Protein AF-A0AAV4PC40-F1 (afdb_monomer_lite)

pLDDT: mean 76.64, std 23.68, range [25.08, 96.62]

Sequence (210 aa):
MLCVHYENSSRHCVYAMAITIGTGKVLKMASVSARLSIIGETSSGEPDQDANSALTELDKGLRSTKVGEQCEAIVRFPRLFEKYPFPILINSACLKLAELFELEQIFIEFLILKVMQTQKHLDKILNLDEFVHRLYAVIHSNDPVARALTLRTLGNIASVISERKSIHHSIRNSLDSHDAVEMKAAIYATAKFAAQSKSFATNICSKIEK

Structure (mmCIF, N/CA/C/O backbone):
data_AF-A0AAV4PC40-F1
#
_entry.id   AF-A0AAV4PC40-F1
#
loop_
_atom_site.group_PDB
_atom_site.id
_atom_site.type_symbol
_atom_site.label_atom_id
_atom_site.label_alt_id
_atom_site.label_comp_id
_atom_site.label_asym_id
_atom_site.label_entity_id
_atom_site.label_seq_id
_atom_site.pdbx_PDB_ins_code
_atom_site.Cartn_x
_atom_site.Cartn_y
_atom_site.Cartn_z
_atom_site.occupancy
_atom_site.B_iso_or_equiv
_atom_site.auth_seq_id
_atom_site.auth_comp_id
_atom_site.auth_asym_id
_atom_site.auth_atom_id
_atom_site.pdbx_PDB_model_num
ATOM 1 N N . MET A 1 1 ? 14.425 27.217 18.118 1.00 28.77 1 MET A N 1
ATOM 2 C CA . MET A 1 1 ? 15.008 27.673 16.836 1.00 28.77 1 MET A CA 1
ATOM 3 C C . MET A 1 1 ? 15.733 26.500 16.168 1.00 28.77 1 MET A C 1
ATOM 5 O O . MET A 1 1 ? 16.949 26.442 16.201 1.00 28.77 1 MET A O 1
ATOM 9 N N . LEU A 1 2 ? 14.990 25.510 15.650 1.00 25.08 2 LEU A N 1
ATOM 10 C CA . LEU A 1 2 ? 15.555 24.280 15.050 1.00 25.08 2 LEU A CA 1
ATOM 11 C C . LEU A 1 2 ? 14.804 23.828 13.776 1.00 25.08 2 LEU A C 1
ATOM 13 O O . LEU A 1 2 ? 15.008 22.721 13.296 1.00 25.08 2 LEU A O 1
ATOM 17 N N . CYS A 1 3 ? 13.969 24.695 13.189 1.00 27.83 3 CYS A N 1
ATOM 18 C CA . CYS A 1 3 ? 13.176 24.371 11.994 1.00 27.83 3 CYS A CA 1
ATOM 19 C C . CYS A 1 3 ? 13.868 24.652 10.648 1.00 27.83 3 CYS A C 1
ATOM 21 O O . CYS A 1 3 ? 13.237 24.460 9.621 1.00 27.83 3 CYS A O 1
ATOM 23 N N . VAL A 1 4 ? 15.139 25.074 10.610 1.00 26.88 4 VAL A N 1
ATOM 24 C CA . VAL A 1 4 ? 15.767 25.547 9.352 1.00 26.88 4 VAL A CA 1
ATO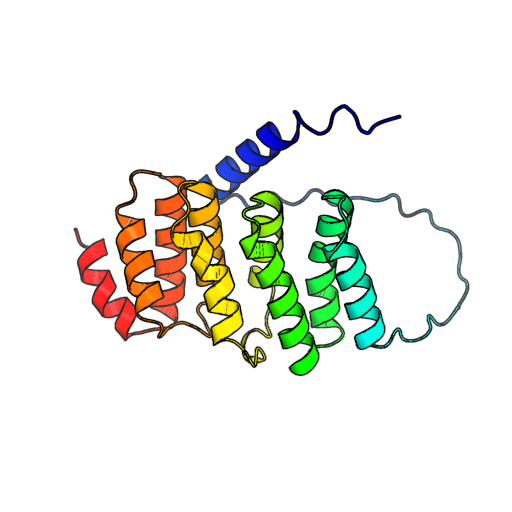M 25 C C . VAL A 1 4 ? 16.725 24.524 8.711 1.00 26.88 4 VAL A C 1
ATOM 27 O O . VAL A 1 4 ? 17.154 24.706 7.582 1.00 26.88 4 VAL A O 1
ATOM 30 N N . HIS A 1 5 ? 17.015 23.386 9.357 1.00 26.25 5 HIS A N 1
ATOM 31 C CA . HIS A 1 5 ? 17.921 22.368 8.786 1.00 26.25 5 HIS A CA 1
ATOM 32 C C . HIS A 1 5 ? 17.234 21.114 8.210 1.00 26.25 5 HIS A C 1
ATOM 34 O O . HIS A 1 5 ? 17.919 20.193 7.764 1.00 26.25 5 HIS A O 1
ATOM 40 N N . TYR A 1 6 ? 15.897 21.059 8.170 1.00 34.16 6 TYR A N 1
ATOM 41 C CA . TYR A 1 6 ? 15.166 19.840 7.782 1.00 34.16 6 TYR A CA 1
ATOM 42 C C . TYR A 1 6 ? 14.979 19.650 6.261 1.00 34.16 6 TYR A C 1
ATOM 44 O O . TYR A 1 6 ? 14.729 18.532 5.806 1.00 34.16 6 TYR A O 1
ATOM 52 N N . GLU A 1 7 ? 15.171 20.695 5.449 1.00 30.66 7 GLU A N 1
ATOM 53 C CA . GLU A 1 7 ? 14.987 20.608 3.989 1.00 30.66 7 GLU A CA 1
ATOM 54 C C . GLU A 1 7 ? 16.116 19.851 3.270 1.00 30.66 7 GLU A C 1
ATOM 56 O O . GLU A 1 7 ? 15.851 19.121 2.317 1.00 30.66 7 GLU A O 1
ATOM 61 N N . ASN A 1 8 ? 17.360 19.906 3.763 1.00 28.69 8 ASN A N 1
ATOM 62 C CA . ASN A 1 8 ? 18.479 19.171 3.147 1.00 28.69 8 ASN A CA 1
ATOM 63 C C . ASN A 1 8 ? 18.627 17.722 3.648 1.00 28.69 8 ASN A C 1
ATOM 65 O O . ASN A 1 8 ? 19.215 16.886 2.963 1.00 28.69 8 ASN A O 1
ATOM 69 N N . SER A 1 9 ? 18.052 17.389 4.808 1.00 36.91 9 SER A N 1
ATOM 70 C CA . SER A 1 9 ? 18.097 16.029 5.371 1.00 36.91 9 SER A CA 1
ATOM 71 C C . SER A 1 9 ? 17.115 15.072 4.678 1.00 36.91 9 SER A C 1
ATOM 73 O O . SER A 1 9 ? 17.364 13.869 4.579 1.00 36.91 9 SER A O 1
ATOM 75 N N . SER A 1 10 ? 16.029 15.612 4.114 1.00 38.53 10 SER A N 1
ATOM 76 C CA . SER A 1 10 ? 14.998 14.824 3.430 1.00 38.53 10 SER A CA 1
ATOM 77 C C . SER A 1 10 ? 15.550 14.097 2.200 1.00 38.53 10 SER A C 1
ATOM 79 O O . SER A 1 10 ? 15.269 12.918 2.023 1.00 38.53 10 SER A O 1
ATOM 81 N N . ARG A 1 11 ? 16.439 14.716 1.409 1.00 34.91 11 ARG A N 1
ATOM 82 C CA . ARG A 1 11 ? 17.058 14.050 0.243 1.00 34.91 11 ARG A CA 1
ATOM 83 C C . ARG A 1 11 ? 18.013 12.918 0.636 1.00 34.91 11 ARG A C 1
ATOM 85 O O . ARG A 1 11 ? 17.999 11.868 0.001 1.00 34.91 11 ARG A O 1
ATOM 92 N N . HIS A 1 12 ? 18.795 13.089 1.702 1.00 33.03 12 HIS A N 1
ATOM 93 C CA . HIS A 1 12 ? 19.687 12.039 2.212 1.00 33.03 12 HIS A CA 1
ATOM 94 C C . HIS A 1 12 ? 18.916 10.875 2.854 1.00 33.03 12 HIS A C 1
ATOM 96 O O . HIS A 1 12 ? 19.290 9.717 2.667 1.00 33.03 12 HIS A O 1
ATOM 102 N N . CYS A 1 13 ? 17.811 11.157 3.552 1.00 40.19 13 CYS A N 1
ATOM 103 C CA . CYS A 1 13 ? 16.937 10.125 4.111 1.00 40.19 13 CYS A CA 1
ATOM 104 C C . CYS A 1 13 ? 16.200 9.349 3.003 1.00 40.19 13 CYS A C 1
ATOM 106 O O . CYS A 1 13 ? 16.140 8.122 3.045 1.00 40.19 13 CYS A O 1
ATOM 108 N N . VAL A 1 14 ? 15.739 10.047 1.958 1.00 40.84 14 VAL A N 1
ATOM 109 C CA . VAL A 1 14 ? 15.114 9.462 0.757 1.00 40.84 14 VAL A CA 1
ATOM 110 C C . VAL A 1 14 ? 16.094 8.563 -0.008 1.00 40.84 14 VAL A C 1
ATOM 112 O O . VAL A 1 14 ? 15.734 7.438 -0.355 1.00 40.84 14 VAL A O 1
ATOM 115 N N . TYR A 1 15 ? 17.355 8.980 -0.188 1.00 36.38 15 TYR A N 1
ATOM 116 C CA . TYR A 1 15 ? 18.396 8.133 -0.793 1.00 36.38 15 TYR A CA 1
ATOM 117 C C . TYR A 1 15 ? 18.722 6.904 0.066 1.00 36.38 15 TYR A C 1
ATOM 119 O O . TYR A 1 15 ? 18.833 5.794 -0.457 1.00 36.38 15 TYR A O 1
ATOM 127 N N . ALA A 1 16 ? 18.810 7.059 1.390 1.00 39.06 16 ALA A N 1
ATOM 128 C CA . ALA A 1 16 ? 18.999 5.930 2.300 1.00 39.06 16 ALA A CA 1
ATOM 129 C C . ALA A 1 16 ? 17.805 4.952 2.267 1.00 39.06 16 ALA A C 1
ATOM 131 O O . ALA A 1 16 ? 18.004 3.733 2.294 1.00 39.06 16 ALA A O 1
ATOM 132 N N . MET A 1 17 ? 16.569 5.449 2.136 1.00 42.56 17 MET A N 1
ATOM 133 C CA . MET A 1 17 ? 15.364 4.625 1.977 1.00 42.56 17 MET A CA 1
ATOM 134 C C . MET A 1 17 ? 15.331 3.889 0.632 1.00 42.56 17 MET A C 1
ATOM 136 O O . MET A 1 17 ? 15.053 2.689 0.621 1.00 42.56 17 MET A O 1
ATOM 140 N N . ALA A 1 18 ? 15.703 4.539 -0.476 1.00 37.38 18 ALA A N 1
ATOM 141 C CA . ALA A 1 18 ? 15.834 3.896 -1.788 1.00 37.38 18 ALA A CA 1
ATOM 142 C C . ALA A 1 18 ? 16.903 2.780 -1.785 1.00 37.38 18 ALA A C 1
ATOM 144 O O . ALA A 1 18 ? 16.666 1.679 -2.293 1.00 37.38 18 ALA A O 1
ATOM 145 N N . ILE A 1 19 ? 18.042 3.004 -1.115 1.00 39.00 19 ILE A N 1
ATOM 146 C CA . ILE A 1 19 ? 19.095 1.989 -0.914 1.00 39.00 19 ILE A CA 1
ATOM 147 C C . ILE A 1 19 ? 18.589 0.820 -0.045 1.00 39.00 19 ILE A C 1
ATOM 149 O O . ILE A 1 19 ? 18.895 -0.346 -0.315 1.00 39.00 19 ILE A O 1
ATOM 153 N N . THR A 1 20 ? 17.759 1.099 0.964 1.00 44.50 20 THR A N 1
ATOM 154 C CA . THR A 1 20 ? 17.156 0.077 1.842 1.00 44.50 20 THR A CA 1
ATOM 155 C C . THR A 1 20 ? 16.130 -0.782 1.085 1.00 44.50 20 THR A C 1
ATOM 157 O O . THR A 1 20 ? 16.107 -2.006 1.228 1.00 44.50 20 THR A O 1
ATOM 160 N N . ILE A 1 21 ? 15.329 -0.172 0.204 1.00 45.41 21 ILE A N 1
ATOM 161 C CA . ILE A 1 21 ? 14.391 -0.868 -0.693 1.00 45.41 21 ILE A CA 1
ATOM 162 C C . ILE A 1 21 ? 15.145 -1.788 -1.675 1.00 45.41 21 ILE A C 1
ATOM 164 O O . ILE A 1 21 ? 14.677 -2.894 -1.960 1.00 45.41 21 ILE A O 1
ATOM 168 N N . GLY A 1 22 ? 16.329 -1.378 -2.146 1.00 37.53 22 GLY A N 1
ATOM 169 C CA . GLY A 1 22 ? 17.139 -2.118 -3.117 1.00 37.53 22 GLY A CA 1
ATOM 170 C C . GLY A 1 22 ? 17.984 -3.278 -2.567 1.00 37.53 22 GLY A C 1
ATOM 171 O O . GLY A 1 22 ? 18.407 -4.119 -3.363 1.00 37.53 22 GLY A O 1
ATOM 172 N N . THR A 1 23 ? 18.235 -3.350 -1.254 1.00 36.53 23 THR A N 1
ATOM 173 C CA . THR A 1 23 ? 19.211 -4.291 -0.655 1.00 36.53 23 THR A CA 1
ATOM 174 C C . THR A 1 23 ? 18.604 -5.384 0.226 1.00 36.53 23 THR A C 1
ATOM 176 O O . THR A 1 23 ? 19.343 -6.208 0.760 1.00 36.53 23 THR A O 1
ATOM 179 N N . GLY A 1 24 ? 17.279 -5.425 0.410 1.00 37.72 24 GLY A N 1
ATOM 180 C CA . GLY A 1 24 ? 16.620 -6.456 1.229 1.00 37.72 24 GLY A CA 1
ATOM 181 C C . GLY A 1 24 ? 16.989 -6.420 2.721 1.00 37.72 24 GLY A C 1
ATOM 182 O O . GLY A 1 24 ? 16.456 -7.201 3.508 1.00 37.72 24 GLY A O 1
ATOM 183 N N . LYS A 1 25 ? 17.854 -5.492 3.145 1.00 32.81 25 LYS A N 1
ATOM 184 C CA . LYS A 1 25 ? 18.139 -5.232 4.550 1.00 32.81 25 LYS A CA 1
ATOM 185 C C . LYS A 1 25 ? 17.012 -4.376 5.098 1.00 32.81 25 LYS A C 1
ATOM 187 O O . LYS A 1 25 ? 16.909 -3.195 4.799 1.00 32.81 25 LYS A O 1
ATOM 192 N N . VAL A 1 26 ? 16.157 -4.985 5.912 1.00 37.59 26 VAL A N 1
ATOM 193 C CA . VAL A 1 26 ? 15.272 -4.245 6.810 1.00 37.59 26 VAL A CA 1
ATOM 194 C C . VAL A 1 26 ? 16.186 -3.409 7.696 1.00 37.59 26 VAL A C 1
ATOM 196 O O . VAL A 1 26 ? 16.930 -3.964 8.507 1.00 37.59 26 VAL A O 1
ATOM 199 N N . LEU A 1 27 ? 16.175 -2.085 7.526 1.00 31.94 27 LEU A N 1
ATOM 200 C CA . LEU A 1 27 ? 16.741 -1.213 8.539 1.00 31.94 27 LEU A CA 1
ATOM 201 C C . LEU A 1 27 ? 15.989 -1.561 9.825 1.00 31.94 27 LEU A C 1
ATOM 203 O O . LEU A 1 27 ? 14.779 -1.343 9.919 1.00 31.94 27 LEU A O 1
ATOM 207 N N . LYS A 1 28 ? 16.694 -2.171 10.785 1.00 27.92 28 LYS A N 1
ATOM 208 C CA . LYS A 1 28 ? 16.301 -2.144 12.190 1.00 27.92 28 LYS A CA 1
ATOM 209 C C . LYS A 1 28 ? 16.065 -0.663 12.450 1.00 27.92 28 LYS A C 1
ATOM 211 O O . LYS A 1 28 ? 17.032 0.096 12.485 1.00 27.92 28 LYS A O 1
ATOM 216 N N . MET A 1 29 ? 14.801 -0.237 12.505 1.00 30.84 29 MET A N 1
ATOM 217 C CA . MET A 1 29 ? 14.492 1.085 13.022 1.00 30.84 29 MET A CA 1
ATOM 218 C C . MET A 1 29 ? 15.192 1.118 14.369 1.00 30.84 29 MET A C 1
ATOM 220 O O . MET A 1 29 ? 14.912 0.283 15.234 1.00 30.84 29 MET A O 1
ATOM 224 N N . ALA A 1 30 ? 16.193 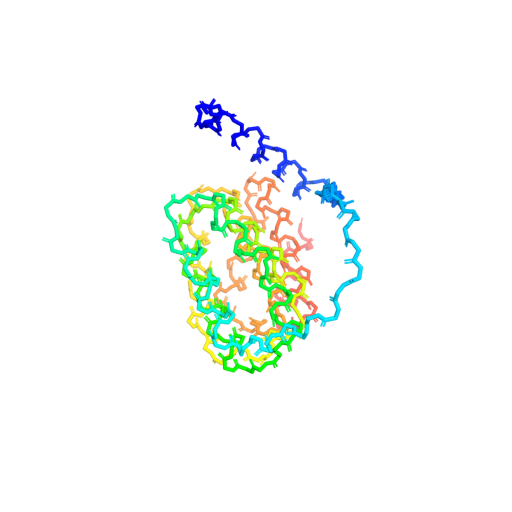1.991 14.490 1.00 25.41 30 ALA A N 1
ATOM 225 C CA . ALA A 1 30 ? 16.738 2.313 15.784 1.00 25.41 30 ALA A CA 1
ATOM 226 C C . ALA A 1 30 ? 15.519 2.639 16.640 1.00 25.41 30 ALA A C 1
ATOM 228 O O . ALA A 1 30 ? 14.704 3.485 16.263 1.00 25.41 30 ALA A O 1
ATOM 229 N N . SER A 1 31 ? 15.349 1.874 17.717 1.00 27.14 31 SER A N 1
ATOM 230 C CA . SER A 1 31 ? 14.447 2.241 18.792 1.00 27.14 31 SER A CA 1
ATOM 231 C C . SER A 1 31 ? 14.667 3.730 19.022 1.00 27.14 31 SER A C 1
ATOM 233 O O . SER A 1 31 ? 15.774 4.153 19.364 1.00 27.14 31 SER A O 1
ATOM 235 N N . VAL A 1 32 ? 13.632 4.532 18.775 1.00 31.66 32 VAL A N 1
ATOM 236 C CA . VAL A 1 32 ? 13.544 5.836 19.411 1.00 31.66 32 VAL A CA 1
ATOM 237 C C . VAL A 1 32 ? 13.398 5.489 20.883 1.00 31.66 32 VAL A C 1
ATOM 239 O O . VAL A 1 32 ? 12.300 5.276 21.390 1.00 31.66 32 VAL A O 1
ATOM 242 N N . SER A 1 33 ? 14.539 5.320 21.545 1.00 30.70 33 SER A N 1
ATOM 243 C CA . SER A 1 33 ? 14.638 5.322 22.990 1.00 30.70 33 SER A CA 1
ATOM 244 C C . SER A 1 33 ? 14.397 6.771 23.393 1.00 30.70 33 SER A C 1
ATOM 246 O O . SER A 1 33 ? 15.318 7.549 23.644 1.00 30.70 33 SER A O 1
ATOM 248 N N . ALA A 1 34 ? 13.127 7.176 23.324 1.00 33.28 34 ALA A N 1
ATOM 249 C CA . ALA A 1 34 ? 12.650 8.313 24.073 1.00 33.28 34 ALA A CA 1
ATOM 250 C C . ALA A 1 34 ? 12.873 7.929 25.532 1.00 33.28 34 ALA A C 1
ATOM 252 O O . ALA A 1 34 ? 12.398 6.888 25.986 1.00 33.28 34 ALA A O 1
ATOM 253 N N . ARG A 1 35 ? 13.708 8.713 26.212 1.00 28.75 35 ARG A N 1
ATOM 254 C CA . ARG A 1 35 ? 14.110 8.491 27.597 1.00 28.75 35 ARG A CA 1
ATOM 255 C C . ARG A 1 35 ? 12.872 8.178 28.437 1.00 28.75 35 ARG A C 1
ATOM 257 O O . ARG A 1 35 ? 12.044 9.054 28.658 1.00 28.75 35 ARG A O 1
ATOM 264 N N . LEU A 1 36 ? 12.775 6.936 28.901 1.00 31.20 36 LEU A N 1
ATOM 265 C CA . LEU A 1 36 ? 11.857 6.555 29.959 1.00 31.20 36 LEU A CA 1
ATOM 266 C C . LEU A 1 36 ? 12.393 7.184 31.246 1.00 31.20 36 LEU A C 1
ATOM 268 O O . LEU A 1 36 ? 13.263 6.628 31.914 1.00 31.20 36 LEU A O 1
ATOM 272 N N . SER A 1 37 ? 11.933 8.389 31.563 1.00 29.66 37 SER A N 1
ATOM 273 C CA . SER A 1 37 ? 12.019 8.894 32.925 1.00 29.66 37 SER A CA 1
ATOM 274 C C . SER A 1 37 ? 11.020 8.107 33.763 1.00 29.66 37 SER A C 1
ATOM 276 O O . SER A 1 37 ? 9.811 8.282 33.627 1.00 29.66 37 SER A O 1
ATOM 278 N N . ILE A 1 38 ? 11.554 7.220 34.599 1.00 40.81 38 ILE A N 1
ATOM 279 C CA . ILE A 1 38 ? 10.858 6.625 35.736 1.00 40.81 38 ILE A CA 1
ATOM 280 C C . ILE A 1 38 ? 10.351 7.781 36.605 1.00 40.81 38 ILE A C 1
ATOM 282 O O . ILE A 1 38 ? 11.149 8.492 37.214 1.00 40.81 38 ILE A O 1
ATOM 286 N N . ILE A 1 39 ? 9.037 7.977 36.640 1.00 37.81 39 ILE A N 1
ATOM 287 C CA . ILE A 1 39 ? 8.343 8.712 37.699 1.00 37.81 39 ILE A CA 1
ATOM 288 C C . ILE A 1 39 ? 7.227 7.788 38.181 1.00 37.81 39 ILE A C 1
ATOM 290 O O . ILE A 1 39 ? 6.573 7.125 37.380 1.00 37.81 39 ILE A O 1
ATOM 294 N N . GLY A 1 40 ? 7.151 7.667 39.504 1.00 29.56 40 GLY A N 1
ATOM 295 C CA . GLY A 1 40 ? 6.550 6.563 40.231 1.00 29.56 40 GLY A CA 1
ATOM 296 C C . GLY A 1 40 ? 5.058 6.330 40.028 1.00 29.56 40 GLY A C 1
ATOM 297 O O . GLY A 1 40 ? 4.309 7.145 39.494 1.00 29.56 40 GLY A O 1
ATOM 298 N N . GLU A 1 41 ? 4.677 5.160 40.523 1.00 36.81 41 GLU A N 1
ATOM 299 C CA . GLU A 1 41 ? 3.331 4.629 40.660 1.00 36.81 41 GLU A CA 1
ATOM 300 C C . GLU A 1 41 ? 2.315 5.700 41.072 1.00 36.81 41 GLU A C 1
ATOM 302 O O . GLU A 1 41 ? 2.339 6.231 42.179 1.00 36.81 41 GLU A O 1
ATOM 307 N N . THR A 1 42 ? 1.364 5.964 40.183 1.00 28.12 42 THR A N 1
ATOM 308 C CA . THR A 1 42 ? 0.016 6.384 40.559 1.00 28.12 42 THR A CA 1
ATOM 309 C C . THR A 1 42 ? -0.950 5.640 39.653 1.00 28.12 42 THR A C 1
ATOM 311 O O . THR A 1 42 ? -0.913 5.759 38.431 1.00 28.12 42 THR A O 1
ATOM 314 N N . SER A 1 43 ? -1.793 4.810 40.262 1.00 38.25 43 SER A N 1
ATOM 315 C CA . SER A 1 43 ? -2.936 4.186 39.614 1.00 38.25 43 SER A CA 1
ATOM 316 C C . SER A 1 43 ? -3.940 5.272 39.217 1.00 38.25 43 SER A C 1
ATOM 318 O O . SER A 1 43 ? -4.859 5.590 39.971 1.00 38.25 43 SER A O 1
ATOM 320 N N . SER A 1 44 ? -3.770 5.872 38.048 1.00 31.77 44 SER A N 1
ATOM 321 C CA . SER A 1 44 ? -4.822 6.643 37.400 1.00 31.77 44 SER A CA 1
ATOM 322 C C . SER A 1 44 ? -5.309 5.818 36.224 1.00 31.77 44 SER A C 1
ATOM 324 O O . SER A 1 44 ? -4.599 5.688 35.229 1.00 31.77 44 SER A O 1
ATOM 326 N N . GLY A 1 45 ? -6.490 5.213 36.369 1.00 36.50 45 GLY A N 1
ATOM 327 C CA . GLY A 1 45 ? -7.191 4.601 35.249 1.00 36.50 45 GLY A CA 1
ATOM 328 C C . GLY A 1 45 ? -7.282 5.625 34.129 1.00 36.50 45 GLY A C 1
ATOM 329 O O . GLY A 1 45 ? -7.931 6.658 34.296 1.00 36.50 45 GLY A O 1
ATOM 330 N N . GLU A 1 46 ? -6.579 5.376 33.023 1.00 39.66 46 GLU A N 1
ATOM 331 C CA . GLU A 1 46 ? -6.834 6.140 31.814 1.00 39.66 46 GLU A CA 1
ATOM 332 C C . GLU A 1 46 ? -8.315 5.933 31.481 1.00 39.66 46 GLU A C 1
ATOM 334 O O . GLU A 1 46 ? -8.777 4.787 31.503 1.00 39.66 46 GLU A O 1
ATOM 339 N N . PRO A 1 47 ? -9.093 7.000 31.236 1.00 45.25 47 PRO A N 1
ATOM 340 C CA . PRO A 1 47 ? -10.421 6.810 30.685 1.00 45.25 47 PRO A CA 1
ATOM 341 C C . PRO A 1 47 ? -10.225 6.012 29.399 1.00 45.25 47 PRO A C 1
ATOM 343 O O . PRO A 1 47 ? -9.412 6.412 28.565 1.00 45.25 47 PRO A O 1
ATOM 346 N N . ASP A 1 48 ? -10.898 4.867 29.271 1.00 58.50 48 ASP A N 1
ATOM 347 C CA . ASP A 1 48 ? -10.864 4.060 28.054 1.00 58.50 48 ASP A CA 1
ATOM 348 C C . ASP A 1 48 ? -11.227 4.970 26.876 1.00 58.50 48 ASP A C 1
ATOM 350 O O . ASP A 1 48 ? -12.398 5.267 26.641 1.00 58.50 48 ASP A O 1
ATOM 354 N N . GLN A 1 49 ? -10.209 5.490 26.181 1.00 76.50 49 GLN A N 1
ATOM 355 C CA . GLN A 1 49 ? -10.405 6.399 25.064 1.00 76.50 49 GLN A CA 1
ATOM 356 C C . GLN A 1 49 ? -11.186 5.622 24.015 1.00 76.50 49 GLN A C 1
ATOM 358 O O . GLN A 1 49 ? -10.669 4.649 23.453 1.00 76.50 49 GLN A O 1
ATOM 363 N N . ASP A 1 50 ? -12.433 6.016 23.778 1.00 88.25 50 ASP A N 1
ATOM 364 C CA . ASP A 1 50 ? -13.288 5.318 22.836 1.00 88.25 50 ASP A CA 1
ATOM 365 C C . ASP A 1 50 ? -12.658 5.345 21.432 1.00 88.25 50 ASP A C 1
ATOM 367 O O . ASP A 1 50 ? -11.890 6.244 21.067 1.00 88.25 50 ASP A O 1
ATOM 371 N N . ALA A 1 51 ? -12.941 4.313 20.639 1.00 88.88 51 ALA A N 1
ATOM 372 C CA . ALA A 1 51 ? -12.260 4.099 19.367 1.00 88.88 51 ALA A CA 1
ATOM 373 C C . ALA A 1 51 ? -12.446 5.272 18.381 1.00 88.88 51 ALA A C 1
ATOM 375 O O . ALA A 1 51 ? -11.540 5.574 17.600 1.00 88.88 51 ALA A O 1
ATOM 376 N N . ASN A 1 52 ? -13.590 5.965 18.444 1.00 89.62 52 ASN A N 1
ATOM 377 C CA . ASN A 1 52 ? -13.879 7.114 17.587 1.00 89.62 52 ASN A CA 1
ATOM 378 C C . ASN A 1 52 ? -13.061 8.339 18.006 1.00 89.62 52 ASN A C 1
ATOM 380 O O . ASN A 1 52 ? -12.517 9.032 17.143 1.00 89.62 52 ASN A O 1
ATOM 384 N N . SER A 1 53 ? -12.919 8.579 19.310 1.00 92.25 53 SER A N 1
ATOM 385 C CA . SER A 1 53 ? -12.051 9.625 19.855 1.00 92.25 53 SER A CA 1
ATOM 386 C C . SER A 1 53 ? -10.590 9.400 19.464 1.00 92.25 53 SER A C 1
ATOM 388 O O . SER A 1 53 ? -9.934 10.334 18.998 1.00 92.25 53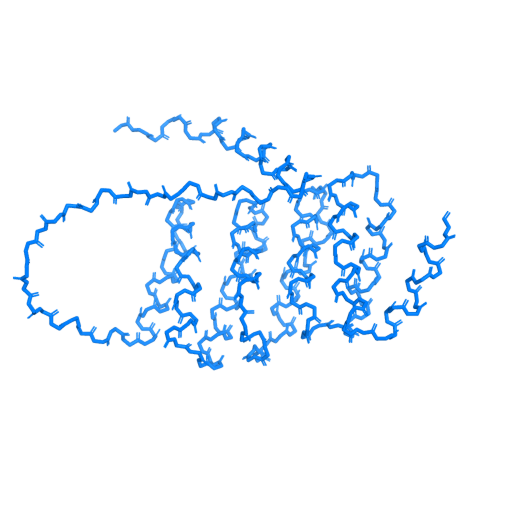 SER A O 1
ATOM 390 N N . ALA A 1 54 ? -10.099 8.160 19.558 1.00 92.50 54 ALA A N 1
ATOM 391 C CA . ALA A 1 54 ? -8.739 7.805 19.145 1.00 92.50 54 ALA A CA 1
ATOM 392 C C . ALA A 1 54 ? -8.508 8.020 17.638 1.00 92.50 54 ALA A C 1
ATOM 394 O O . ALA A 1 54 ? -7.509 8.618 17.236 1.00 92.50 54 ALA A O 1
ATOM 395 N N . LEU A 1 55 ? -9.447 7.596 16.785 1.00 93.50 55 LEU A N 1
ATOM 396 C CA . LEU A 1 55 ? -9.351 7.832 15.340 1.00 93.50 55 LEU A CA 1
ATOM 397 C C . LEU A 1 55 ? -9.419 9.328 14.991 1.00 93.50 55 LEU A C 1
ATOM 399 O O . LEU A 1 55 ? -8.701 9.783 14.104 1.00 93.50 55 LEU A O 1
ATOM 403 N N . THR A 1 56 ? -10.255 10.097 15.692 1.00 93.31 56 THR A N 1
ATOM 404 C CA . THR A 1 56 ? -10.399 11.547 15.480 1.00 93.31 56 THR A CA 1
ATOM 405 C C . THR A 1 56 ? -9.121 12.303 15.835 1.00 93.31 56 THR A C 1
ATOM 407 O O . THR A 1 56 ? -8.747 13.246 15.138 1.00 93.31 56 THR A O 1
ATOM 410 N N . GLU A 1 57 ? -8.425 11.900 16.898 1.00 93.56 57 GLU A N 1
ATOM 411 C CA . GLU A 1 57 ? -7.123 12.468 17.260 1.00 93.56 57 GLU A CA 1
ATOM 412 C C . GLU A 1 57 ? -6.079 12.218 16.166 1.00 93.56 57 GLU A C 1
ATOM 414 O O . GLU A 1 57 ? -5.395 13.150 15.740 1.00 93.56 57 GLU A O 1
ATOM 419 N N . LEU A 1 58 ? -6.002 10.986 15.655 1.00 93.25 58 LEU A N 1
ATOM 420 C CA . LEU A 1 58 ? -5.089 10.669 14.560 1.00 93.25 58 LEU A CA 1
ATOM 421 C C . LEU A 1 58 ? -5.441 11.444 13.288 1.00 93.25 58 LEU A C 1
ATOM 423 O O . LEU A 1 58 ? -4.537 11.977 12.652 1.00 93.25 58 LEU A O 1
ATOM 427 N N . ASP A 1 59 ? -6.727 11.580 12.949 1.00 93.69 59 ASP A N 1
ATOM 428 C CA . ASP A 1 59 ? -7.175 12.361 11.786 1.00 93.69 59 ASP A CA 1
ATOM 429 C C . ASP A 1 59 ? -6.732 13.829 11.862 1.00 93.69 59 ASP A C 1
ATOM 431 O O . ASP A 1 59 ? -6.321 14.405 10.855 1.00 93.69 59 ASP A O 1
ATOM 435 N N . LYS A 1 60 ? -6.743 14.433 13.057 1.00 93.75 60 LYS A N 1
ATOM 436 C CA . LYS A 1 60 ? -6.198 15.787 13.254 1.00 93.75 60 LYS A CA 1
ATOM 437 C C . LYS A 1 60 ? -4.707 15.841 12.927 1.00 93.75 60 LYS A C 1
ATOM 439 O O . LYS A 1 60 ? -4.275 16.772 12.255 1.00 93.75 60 LYS A O 1
ATOM 444 N N . GLY A 1 61 ? -3.943 14.838 13.361 1.00 91.50 61 GLY A N 1
ATOM 445 C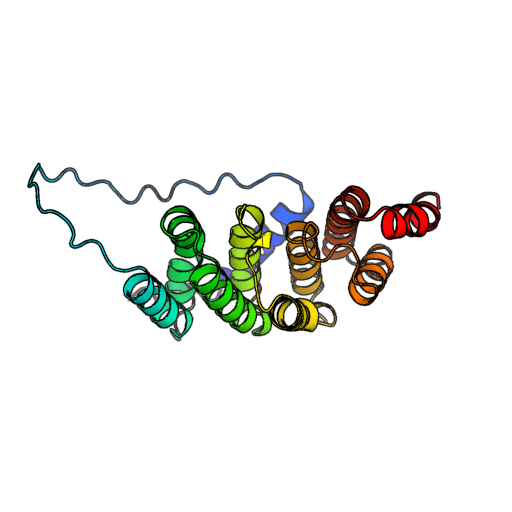 CA . GLY A 1 61 ? -2.522 14.721 13.031 1.00 91.50 61 GLY A CA 1
ATOM 446 C C . GLY A 1 61 ? -2.277 14.536 11.530 1.00 91.50 61 GLY A C 1
ATOM 447 O O . GLY A 1 61 ? -1.414 15.205 10.968 1.00 91.50 61 GLY A O 1
ATOM 448 N N . LEU A 1 62 ? -3.090 13.713 10.855 1.00 91.31 62 LEU A N 1
ATOM 449 C CA . LEU A 1 62 ? -3.032 13.515 9.399 1.00 91.31 62 LEU A CA 1
ATOM 450 C C . LEU A 1 62 ? -3.281 14.816 8.616 1.00 91.31 62 LEU A C 1
ATOM 452 O O . LEU A 1 62 ? -2.642 15.062 7.594 1.00 91.31 62 LEU A O 1
ATOM 456 N N . ARG A 1 63 ? -4.183 15.671 9.111 1.00 91.19 63 ARG A N 1
ATOM 457 C CA . ARG A 1 63 ? -4.527 16.971 8.508 1.00 91.19 63 ARG A CA 1
ATOM 458 C C . ARG A 1 63 ? -3.555 18.100 8.861 1.00 91.19 63 ARG A C 1
ATOM 460 O O . ARG A 1 63 ? -3.760 19.228 8.414 1.00 91.19 63 ARG A O 1
ATOM 467 N N . SER A 1 64 ? -2.526 17.837 9.667 1.00 90.12 64 SER A N 1
ATOM 468 C CA . SER A 1 64 ? -1.529 18.850 10.014 1.00 90.12 64 SER A CA 1
ATOM 469 C C . SER A 1 64 ? -0.739 19.301 8.786 1.00 90.12 64 SER A C 1
ATOM 471 O O . SER A 1 64 ? -0.416 18.506 7.909 1.00 90.12 64 SER A O 1
ATOM 473 N N . THR A 1 65 ? -0.353 20.576 8.750 1.00 87.81 65 THR A N 1
ATOM 474 C CA . THR A 1 65 ? 0.572 21.107 7.737 1.00 87.81 65 THR A CA 1
ATOM 475 C C . THR A 1 65 ? 2.020 20.683 7.984 1.00 87.81 65 THR A C 1
ATOM 477 O O . THR A 1 65 ? 2.882 20.879 7.127 1.00 87.81 65 THR A O 1
ATOM 480 N N . LYS A 1 66 ? 2.316 20.111 9.159 1.00 86.31 66 LYS A N 1
ATOM 481 C CA . LYS A 1 66 ? 3.656 19.657 9.525 1.00 86.31 66 LYS A CA 1
ATOM 482 C C . LYS A 1 66 ? 3.799 18.168 9.247 1.00 86.31 66 LYS A C 1
ATOM 484 O O . LYS A 1 66 ? 3.219 17.343 9.949 1.00 86.31 66 LYS A O 1
ATOM 489 N N . VAL A 1 67 ? 4.695 17.833 8.319 1.00 83.75 67 VAL A N 1
ATOM 490 C CA . VAL A 1 67 ? 5.031 16.441 7.968 1.00 83.75 67 VAL A CA 1
ATOM 491 C C . VAL A 1 67 ? 5.376 15.605 9.206 1.00 83.75 67 VAL A C 1
ATOM 493 O O . VAL A 1 67 ? 4.959 14.458 9.304 1.00 83.75 67 VAL A O 1
ATOM 496 N N . GLY A 1 68 ? 6.072 16.175 10.198 1.00 82.38 68 GLY A N 1
ATOM 497 C CA . GLY A 1 68 ? 6.396 15.467 11.444 1.00 82.38 68 GLY A CA 1
ATOM 498 C C . GLY A 1 68 ? 5.168 14.996 12.234 1.00 82.38 68 GLY A C 1
ATOM 499 O O . GLY A 1 68 ? 5.144 13.855 12.688 1.00 82.38 68 GLY A O 1
ATOM 500 N N . GLU A 1 69 ? 4.134 15.836 12.342 1.00 86.19 69 GLU A N 1
ATOM 501 C CA . GLU A 1 69 ? 2.881 15.500 13.038 1.00 86.19 69 GLU A CA 1
ATOM 502 C C . GLU A 1 69 ? 2.073 14.460 12.246 1.00 86.19 69 GLU A C 1
ATOM 504 O O . GLU A 1 69 ? 1.541 13.514 12.828 1.00 86.19 69 GLU A O 1
ATOM 509 N N . GLN A 1 70 ? 2.064 14.567 10.912 1.00 87.38 70 GLN A N 1
ATOM 510 C CA . GLN A 1 70 ? 1.457 13.557 10.038 1.00 87.38 70 GLN A CA 1
ATOM 511 C C . GLN A 1 70 ? 2.131 12.192 10.221 1.00 87.38 70 GLN A C 1
ATOM 513 O O . GLN A 1 70 ? 1.464 11.174 10.392 1.00 87.38 70 GLN A O 1
ATOM 518 N N . CYS A 1 71 ? 3.464 12.165 10.246 1.00 84.88 71 CYS A N 1
ATOM 519 C CA . CYS A 1 71 ? 4.238 10.939 10.417 1.00 84.88 71 CYS A CA 1
ATOM 520 C C . CYS A 1 71 ? 3.998 10.296 11.782 1.00 84.88 71 CYS A C 1
ATOM 522 O O . CYS A 1 71 ? 3.813 9.080 11.864 1.00 84.88 71 CYS A O 1
ATOM 524 N N . GLU A 1 72 ? 3.973 11.105 12.843 1.00 83.12 72 GLU A N 1
ATOM 525 C CA . GLU A 1 72 ? 3.668 10.643 14.195 1.00 83.12 72 GLU A CA 1
ATOM 526 C C . GLU A 1 72 ? 2.267 10.028 14.283 1.00 83.12 72 GLU A C 1
ATOM 528 O O . GLU A 1 72 ? 2.091 8.980 14.907 1.00 83.12 72 GLU A O 1
ATOM 533 N N . ALA A 1 73 ? 1.280 10.623 13.612 1.00 89.44 73 ALA A N 1
ATOM 534 C CA . ALA A 1 73 ? -0.056 10.051 13.536 1.00 89.44 73 ALA A CA 1
ATOM 535 C C . ALA A 1 73 ? -0.061 8.713 12.774 1.00 89.44 73 ALA A C 1
ATOM 537 O O . ALA A 1 73 ? -0.602 7.731 13.285 1.00 89.44 73 ALA A O 1
ATOM 538 N N . ILE A 1 74 ? 0.591 8.625 11.606 1.00 88.88 74 ILE A N 1
ATOM 539 C CA . ILE A 1 74 ? 0.612 7.402 10.778 1.00 88.88 74 ILE A CA 1
ATOM 540 C C . ILE A 1 74 ? 1.199 6.206 11.544 1.00 88.88 74 ILE A C 1
ATOM 542 O O . ILE A 1 74 ? 0.629 5.113 11.515 1.00 88.88 74 ILE A O 1
ATOM 546 N N . VAL A 1 75 ? 2.301 6.386 12.282 1.00 88.56 75 VAL A N 1
ATOM 547 C CA . VAL A 1 75 ? 2.950 5.274 13.009 1.00 88.56 75 VAL A CA 1
ATOM 548 C C . VAL A 1 75 ? 2.127 4.735 14.185 1.00 88.56 75 VAL A C 1
ATOM 550 O O . VAL A 1 75 ? 2.433 3.657 14.698 1.00 88.56 75 VAL A O 1
ATOM 553 N N . ARG A 1 76 ? 1.073 5.443 14.612 1.00 89.94 76 ARG A N 1
ATOM 554 C CA . ARG A 1 76 ? 0.158 5.003 15.678 1.00 89.94 76 ARG A CA 1
ATOM 555 C C . ARG A 1 76 ? -0.989 4.119 15.164 1.00 89.94 76 ARG A C 1
ATOM 557 O O . ARG A 1 76 ? -1.555 3.369 15.958 1.00 89.94 76 ARG A O 1
ATOM 564 N N . PHE A 1 77 ? -1.291 4.123 13.859 1.00 91.19 77 PHE A N 1
ATOM 565 C CA . PHE A 1 77 ? -2.373 3.310 13.274 1.00 91.19 77 PHE A CA 1
ATOM 566 C C . PHE A 1 77 ? -2.259 1.800 13.544 1.00 91.19 77 PHE A C 1
ATOM 568 O O . PHE A 1 77 ? -3.279 1.204 13.881 1.00 91.19 77 PHE A O 1
ATOM 575 N N . PRO A 1 78 ? -1.076 1.152 13.480 1.00 88.44 78 PRO A N 1
ATOM 576 C CA . PRO A 1 78 ? -0.969 -0.271 13.799 1.00 88.44 78 PRO A CA 1
ATOM 577 C C . PRO A 1 78 ? -1.489 -0.613 15.201 1.00 88.44 78 PRO A C 1
ATOM 579 O O . PRO A 1 78 ? -2.255 -1.559 15.355 1.00 88.44 78 PRO A O 1
ATOM 582 N N . ARG A 1 79 ? -1.154 0.207 16.209 1.00 88.38 79 ARG A N 1
ATOM 583 C CA . ARG A 1 79 ? -1.650 0.025 17.583 1.00 88.38 79 ARG A CA 1
ATOM 584 C C . ARG A 1 79 ? -3.155 0.262 17.682 1.00 88.38 79 ARG A C 1
ATOM 586 O O . ARG A 1 79 ? -3.830 -0.442 18.426 1.00 88.38 79 ARG A O 1
ATOM 593 N N . LEU A 1 80 ? -3.686 1.227 16.924 1.00 90.44 80 LEU A N 1
ATOM 594 C CA . LEU A 1 80 ? -5.128 1.466 16.847 1.00 90.44 80 LEU A CA 1
ATOM 595 C C . LEU A 1 80 ? -5.863 0.225 16.317 1.00 90.44 80 LEU A C 1
ATOM 597 O O . LEU A 1 80 ? -6.866 -0.185 16.894 1.00 90.44 80 LEU A O 1
ATOM 601 N N . PHE A 1 81 ? -5.346 -0.392 15.254 1.00 90.19 81 PHE A N 1
ATOM 602 C CA . PHE A 1 81 ? -5.941 -1.583 14.646 1.00 90.19 81 PHE A CA 1
ATOM 603 C C . PHE A 1 81 ? -5.864 -2.822 15.534 1.00 90.19 81 PHE A C 1
ATOM 605 O O . PHE A 1 81 ? -6.804 -3.615 15.547 1.00 90.19 81 PHE A O 1
ATOM 612 N N . GLU A 1 82 ? -4.781 -2.972 16.297 1.00 89.50 82 GLU A N 1
ATOM 613 C CA . GLU A 1 82 ? -4.647 -4.034 17.297 1.00 89.50 82 GLU A CA 1
ATOM 614 C C . GLU A 1 82 ? -5.630 -3.850 18.460 1.00 89.50 82 GLU A C 1
ATOM 616 O O . GLU A 1 82 ? -6.255 -4.819 18.891 1.00 89.50 82 GLU A O 1
ATOM 621 N N . LYS A 1 83 ? -5.803 -2.612 18.945 1.00 90.75 83 LYS A N 1
ATOM 622 C CA . LYS A 1 83 ? -6.713 -2.302 20.058 1.00 90.75 83 LYS A CA 1
ATOM 623 C C . LYS A 1 83 ? -8.187 -2.396 19.648 1.00 90.75 83 LYS A C 1
ATOM 625 O O . LYS A 1 83 ? -9.013 -2.858 20.430 1.00 90.75 83 LYS A O 1
ATOM 630 N N . TYR A 1 84 ? -8.515 -1.982 18.424 1.00 90.00 84 TYR A N 1
ATOM 631 C CA . TYR A 1 84 ? -9.888 -1.872 17.929 1.00 90.00 84 TYR A CA 1
ATOM 632 C C . TYR A 1 84 ? -10.047 -2.515 16.539 1.00 90.00 84 TYR A C 1
ATOM 634 O O . TYR A 1 84 ? -10.176 -1.814 15.531 1.00 90.00 84 TYR A O 1
ATOM 642 N N . PRO A 1 85 ? -10.098 -3.857 16.442 1.00 88.06 85 PRO A N 1
ATOM 643 C CA . PRO A 1 85 ? -10.136 -4.575 15.168 1.00 88.06 85 PRO A CA 1
ATOM 644 C C . PRO A 1 85 ? -11.546 -4.615 14.539 1.00 88.06 85 PRO A C 1
ATOM 646 O O . PRO A 1 85 ? -11.968 -5.642 13.991 1.00 88.06 85 PRO A O 1
ATOM 649 N N . PHE A 1 86 ? -12.302 -3.519 14.640 1.00 89.44 86 PHE A N 1
ATOM 650 C CA . PHE A 1 86 ? -13.669 -3.403 14.135 1.00 89.44 86 PHE A CA 1
ATOM 651 C C . PHE A 1 86 ? -13.671 -2.987 12.653 1.00 89.44 86 PHE A C 1
ATOM 653 O O . PHE A 1 86 ? -12.994 -2.016 12.308 1.00 89.44 86 PHE A O 1
ATOM 660 N N . PRO A 1 87 ? -14.456 -3.644 11.772 1.00 88.31 87 PRO A N 1
ATOM 661 C CA . PRO A 1 87 ? -14.470 -3.336 10.337 1.00 88.31 87 PRO A CA 1
ATOM 662 C C . PRO A 1 87 ? -14.746 -1.868 9.998 1.00 88.31 87 PRO A C 1
ATOM 664 O O . PRO A 1 87 ? -14.088 -1.302 9.134 1.00 88.31 87 PRO A O 1
ATOM 667 N N . ILE A 1 88 ? -15.670 -1.221 10.716 1.00 90.94 88 ILE A N 1
ATOM 668 C CA . ILE A 1 88 ? -16.042 0.185 10.480 1.00 90.94 88 ILE A CA 1
ATOM 669 C C . ILE A 1 88 ? -14.847 1.121 10.717 1.00 90.94 88 ILE A C 1
ATOM 671 O O . ILE A 1 88 ? -14.575 2.012 9.908 1.00 90.94 88 ILE A O 1
ATOM 675 N N . LEU A 1 89 ? -14.108 0.899 11.809 1.00 90.75 89 LEU A N 1
ATOM 676 C CA . LEU A 1 89 ? -12.934 1.694 12.160 1.00 90.75 89 LEU A CA 1
ATOM 677 C C . LEU A 1 89 ? -11.786 1.442 11.181 1.00 90.75 89 LEU A C 1
ATOM 679 O O . LEU A 1 89 ? -11.197 2.396 10.679 1.00 90.75 89 LEU A O 1
ATOM 683 N N . ILE A 1 90 ? -11.502 0.170 10.883 1.00 90.75 90 ILE A N 1
ATOM 684 C CA . ILE A 1 90 ? -10.456 -0.221 9.931 1.00 90.75 90 ILE A CA 1
ATOM 685 C C . ILE A 1 90 ? -10.733 0.400 8.565 1.00 90.75 90 ILE A C 1
ATOM 687 O O . ILE A 1 90 ? -9.853 1.044 8.005 1.00 90.75 90 ILE A O 1
ATOM 691 N N . ASN A 1 91 ? -11.963 0.283 8.061 1.00 92.06 91 ASN A N 1
ATOM 692 C CA . ASN A 1 91 ? -12.360 0.883 6.794 1.00 92.06 91 ASN A CA 1
ATOM 693 C C . ASN A 1 91 ? -12.127 2.401 6.788 1.00 92.06 91 ASN A C 1
ATOM 695 O O . ASN A 1 91 ? -11.462 2.923 5.898 1.00 92.06 91 ASN A O 1
ATOM 699 N N . SER A 1 92 ? -12.620 3.100 7.814 1.00 92.31 92 SER A N 1
ATOM 700 C CA . SER A 1 92 ? -12.497 4.561 7.919 1.00 92.31 92 SER A CA 1
ATOM 701 C C . SER A 1 92 ? -11.037 5.017 7.982 1.00 92.31 92 SER A C 1
ATOM 703 O O . SER A 1 92 ? -10.646 5.976 7.323 1.00 92.31 92 SER A O 1
ATOM 705 N N . ALA A 1 93 ? -10.213 4.314 8.753 1.00 91.81 93 ALA A N 1
ATOM 706 C CA . ALA A 1 93 ? -8.786 4.570 8.866 1.00 91.81 93 ALA A CA 1
ATOM 707 C C . ALA A 1 93 ? -8.028 4.287 7.560 1.00 91.81 93 ALA A C 1
ATOM 709 O O . ALA A 1 93 ? -7.197 5.093 7.152 1.00 91.81 93 ALA A O 1
ATOM 710 N N . CYS A 1 94 ? -8.323 3.176 6.879 1.00 90.81 94 CYS A N 1
ATOM 711 C CA . CYS A 1 94 ? -7.719 2.842 5.590 1.00 90.81 94 CYS A CA 1
ATOM 712 C C . CYS A 1 94 ? -8.041 3.895 4.525 1.00 90.81 94 CYS A C 1
ATOM 714 O O . CYS A 1 94 ? -7.132 4.312 3.812 1.00 90.81 94 CYS A O 1
ATOM 716 N N . LEU A 1 95 ? -9.288 4.372 4.445 1.00 91.75 95 LEU A N 1
ATOM 717 C CA . LEU A 1 95 ? -9.662 5.431 3.501 1.00 91.75 95 LEU A CA 1
ATOM 718 C C . LEU A 1 95 ? -8.884 6.729 3.767 1.00 91.75 95 LEU A C 1
ATOM 720 O O . LEU A 1 95 ? -8.314 7.286 2.834 1.00 91.75 95 LEU A O 1
ATOM 724 N N . LYS A 1 96 ? -8.752 7.139 5.035 1.00 92.81 96 LYS A N 1
ATOM 725 C CA . LYS A 1 96 ? -7.948 8.312 5.430 1.00 92.81 96 LYS A CA 1
ATOM 726 C C . LYS A 1 96 ? -6.466 8.169 5.077 1.00 92.81 96 LYS A C 1
ATOM 728 O O . LYS A 1 96 ? -5.841 9.120 4.621 1.00 92.81 96 LYS A O 1
ATOM 733 N N . LEU A 1 97 ? -5.889 6.983 5.275 1.00 91.44 97 LEU A N 1
ATOM 734 C CA . LEU A 1 97 ? -4.505 6.720 4.876 1.00 91.44 97 LEU A CA 1
ATOM 735 C C . LEU A 1 97 ? -4.348 6.750 3.350 1.00 91.44 97 LEU A C 1
ATOM 737 O O . LEU A 1 97 ? -3.347 7.258 2.858 1.00 91.44 97 LEU A O 1
ATOM 741 N N . ALA A 1 98 ? -5.324 6.242 2.597 1.00 89.56 98 ALA A N 1
ATOM 742 C CA . ALA A 1 98 ? -5.274 6.265 1.139 1.00 89.56 98 ALA A CA 1
ATOM 743 C C . ALA A 1 98 ? -5.391 7.681 0.559 1.00 89.56 98 ALA A C 1
ATOM 745 O O . ALA A 1 98 ? -4.707 7.976 -0.413 1.00 89.56 98 ALA A O 1
ATOM 746 N N . GLU A 1 99 ? -6.184 8.564 1.172 1.00 89.81 99 GLU A N 1
ATOM 747 C CA . GLU A 1 99 ? -6.225 9.991 0.809 1.00 89.81 99 GLU A CA 1
ATOM 748 C C . 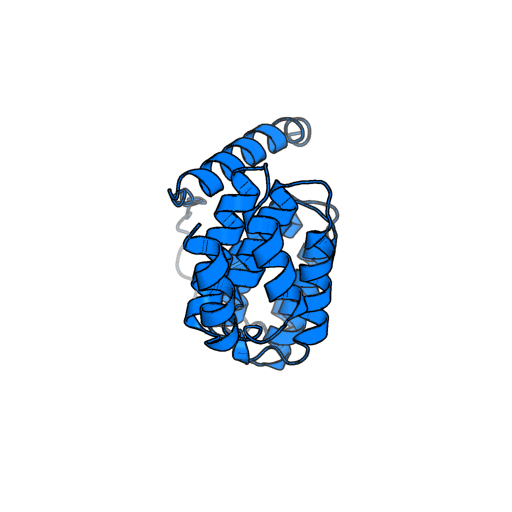GLU A 1 99 ? -4.844 10.650 0.935 1.00 89.81 99 GLU A C 1
ATOM 750 O O . GLU A 1 99 ? -4.444 11.425 0.074 1.00 89.81 99 GLU A O 1
ATOM 755 N N . LEU A 1 100 ? -4.078 10.313 1.978 1.00 87.44 100 LEU A N 1
ATOM 756 C CA . LEU A 1 100 ? -2.709 10.812 2.129 1.00 87.44 100 LEU A CA 1
ATOM 757 C C . LEU A 1 100 ? -1.719 10.190 1.143 1.00 87.44 100 LEU A C 1
ATOM 759 O O . LEU A 1 100 ? -0.736 10.836 0.787 1.00 87.44 100 LEU A O 1
ATOM 763 N N . PHE A 1 101 ? -1.954 8.945 0.732 1.00 85.12 101 PHE A N 1
ATOM 764 C CA . PHE A 1 101 ? -1.108 8.256 -0.240 1.00 85.12 101 PHE A CA 1
ATOM 765 C C . PHE A 1 101 ? -1.139 8.950 -1.609 1.00 85.12 101 PHE A C 1
ATOM 767 O O . PHE A 1 101 ? -0.130 8.989 -2.299 1.00 85.12 101 PHE A O 1
ATOM 774 N N . GLU A 1 102 ? -2.276 9.544 -1.973 1.00 83.56 102 GLU A N 1
ATOM 775 C CA . GLU A 1 102 ? -2.468 10.256 -3.242 1.00 83.56 102 GLU A CA 1
ATOM 776 C C . GLU A 1 102 ? -1.683 11.579 -3.326 1.00 83.56 102 GLU A C 1
ATOM 778 O O . GLU A 1 102 ? -1.466 12.103 -4.411 1.00 83.56 102 GLU A O 1
ATOM 783 N N . LEU A 1 103 ? -1.197 12.117 -2.201 1.00 78.75 103 LEU A N 1
ATOM 784 C CA . LEU A 1 103 ? -0.473 13.396 -2.167 1.00 78.75 103 LEU A CA 1
ATOM 785 C C . LEU A 1 103 ? 0.985 13.311 -2.669 1.00 78.75 103 LEU A C 1
ATOM 787 O O . LEU A 1 103 ? 1.725 14.283 -2.516 1.00 78.75 103 LEU A O 1
ATOM 791 N N . GLU A 1 104 ? 1.413 12.164 -3.209 1.00 70.00 104 GLU A N 1
ATOM 792 C CA . GLU A 1 104 ? 2.753 11.894 -3.771 1.00 70.00 104 GLU A CA 1
ATOM 793 C C . GLU A 1 104 ? 3.924 12.263 -2.831 1.00 70.00 104 GLU A C 1
ATOM 795 O O . GLU A 1 104 ? 5.031 12.626 -3.240 1.00 70.00 104 GLU A O 1
ATOM 800 N N . GLN A 1 105 ? 3.694 12.180 -1.517 1.00 79.31 105 GLN A N 1
ATOM 801 C CA . GLN A 1 105 ? 4.731 12.391 -0.513 1.00 79.31 105 GLN A CA 1
ATOM 802 C C . GLN A 1 105 ? 5.429 11.064 -0.207 1.00 79.31 105 GLN A C 1
ATOM 804 O O . GLN A 1 105 ? 5.011 10.320 0.680 1.00 79.31 105 GLN A O 1
ATOM 809 N N . ILE A 1 106 ? 6.552 10.810 -0.885 1.00 79.06 106 ILE A N 1
ATOM 810 C CA . ILE A 1 106 ? 7.348 9.564 -0.814 1.00 79.06 106 ILE A CA 1
ATOM 811 C C . ILE A 1 106 ? 7.530 9.031 0.623 1.00 79.06 106 ILE A C 1
ATOM 813 O O . ILE A 1 106 ? 7.441 7.828 0.877 1.00 79.06 106 ILE A O 1
ATOM 817 N N . PHE A 1 107 ? 7.798 9.909 1.599 1.00 79.06 107 PHE A N 1
ATOM 818 C CA . PHE A 1 107 ? 7.984 9.486 2.992 1.00 79.06 107 PHE A CA 1
ATOM 819 C C . PHE A 1 107 ? 6.679 9.012 3.654 1.00 79.06 107 PHE A C 1
ATOM 821 O O . PHE A 1 107 ? 6.679 8.011 4.370 1.00 79.06 107 PHE A O 1
ATOM 828 N N . ILE A 1 108 ? 5.562 9.688 3.379 1.00 81.88 108 ILE A N 1
ATOM 829 C CA . ILE A 1 108 ? 4.226 9.309 3.852 1.00 81.88 108 ILE A CA 1
ATOM 830 C C . ILE A 1 108 ? 3.798 7.988 3.211 1.00 81.88 108 ILE A C 1
ATOM 832 O O . ILE A 1 108 ? 3.379 7.076 3.925 1.00 81.88 108 ILE A O 1
ATOM 836 N N . GLU A 1 109 ? 3.993 7.835 1.900 1.00 83.62 109 GLU A N 1
ATOM 837 C CA . GLU A 1 109 ? 3.725 6.583 1.184 1.00 83.62 109 GLU A CA 1
ATOM 838 C C . GLU A 1 109 ? 4.482 5.402 1.796 1.00 83.62 109 GLU A C 1
ATOM 840 O O . GLU A 1 109 ? 3.927 4.318 1.987 1.00 83.62 109 GLU A O 1
ATOM 845 N N . PHE A 1 110 ? 5.745 5.609 2.173 1.00 82.81 110 PHE A N 1
ATOM 846 C CA . PHE A 1 110 ? 6.531 4.585 2.849 1.00 82.81 110 PHE A CA 1
ATOM 847 C C . PHE A 1 110 ? 5.986 4.230 4.236 1.00 82.81 110 PHE A C 1
ATOM 849 O O . PHE A 1 110 ? 5.951 3.048 4.592 1.00 82.81 110 PHE A O 1
ATOM 856 N N . LEU A 1 111 ? 5.565 5.213 5.036 1.00 78.50 111 LEU A N 1
ATOM 857 C CA . LEU A 1 111 ? 4.958 4.934 6.338 1.00 78.50 111 LEU A CA 1
ATOM 858 C C . LEU A 1 111 ? 3.644 4.165 6.173 1.00 78.50 111 LEU A C 1
ATOM 860 O O . LEU A 1 111 ? 3.431 3.174 6.871 1.00 78.50 111 LEU A O 1
ATOM 864 N N . ILE A 1 112 ? 2.811 4.545 5.205 1.00 83.50 112 ILE A N 1
ATOM 865 C CA . ILE A 1 112 ? 1.568 3.835 4.881 1.00 83.50 112 ILE A CA 1
ATOM 866 C C . ILE A 1 112 ? 1.870 2.402 4.434 1.00 83.50 112 ILE A C 1
ATOM 868 O O . ILE A 1 112 ? 1.252 1.465 4.939 1.00 83.50 112 ILE A O 1
ATOM 872 N N . LEU A 1 113 ? 2.875 2.196 3.576 1.00 83.25 113 LEU A N 1
ATOM 873 C CA . LEU A 1 113 ? 3.360 0.865 3.206 1.00 83.25 113 LEU A CA 1
ATOM 874 C C . LEU A 1 113 ? 3.714 0.044 4.448 1.00 83.25 113 LEU A C 1
ATOM 876 O O . LEU A 1 113 ? 3.361 -1.136 4.521 1.00 83.25 113 LEU A O 1
ATOM 880 N N . LYS A 1 114 ? 4.402 0.642 5.430 1.00 82.25 114 LYS A N 1
ATOM 881 C CA . LYS A 1 114 ? 4.773 -0.040 6.678 1.00 82.25 114 LYS A CA 1
ATOM 882 C C . LYS A 1 114 ? 3.565 -0.406 7.520 1.00 82.25 114 LYS A C 1
ATOM 884 O O . LYS A 1 114 ? 3.547 -1.513 8.053 1.00 82.25 114 LYS A O 1
ATOM 889 N N . VAL A 1 115 ? 2.562 0.465 7.594 1.00 81.19 115 VAL A N 1
ATOM 890 C CA . VAL A 1 115 ? 1.290 0.144 8.249 1.00 81.19 115 VAL A CA 1
ATOM 891 C C . VAL A 1 115 ? 0.629 -1.033 7.536 1.00 81.19 115 VAL A C 1
ATOM 893 O O . VAL A 1 115 ? 0.323 -2.023 8.192 1.00 81.19 115 VAL A O 1
ATOM 896 N N . MET A 1 116 ? 0.481 -0.988 6.209 1.00 84.06 116 MET A N 1
ATOM 897 C CA . MET A 1 116 ? -0.158 -2.062 5.434 1.00 84.06 116 MET A CA 1
ATOM 898 C C . MET A 1 116 ? 0.582 -3.399 5.552 1.00 84.06 116 MET A C 1
ATOM 900 O O . MET A 1 116 ? -0.052 -4.445 5.629 1.00 84.06 116 MET A O 1
ATOM 904 N N . GLN A 1 117 ? 1.915 -3.378 5.627 1.00 79.56 117 GLN A N 1
ATOM 905 C CA . GLN A 1 117 ? 2.737 -4.579 5.796 1.00 79.56 117 GLN A CA 1
ATOM 906 C C . GLN A 1 117 ? 2.437 -5.328 7.107 1.00 79.56 117 GLN A C 1
ATOM 908 O O . GLN A 1 117 ? 2.586 -6.549 7.160 1.00 79.56 117 GLN A O 1
ATOM 913 N N . THR A 1 118 ? 2.070 -4.615 8.173 1.00 76.75 118 THR A N 1
ATOM 914 C CA . THR A 1 118 ? 1.828 -5.211 9.495 1.00 76.75 118 THR A CA 1
ATOM 915 C C . THR A 1 118 ? 0.367 -5.580 9.734 1.00 76.75 118 THR A C 1
ATOM 917 O O . THR A 1 118 ? 0.073 -6.273 10.710 1.00 76.75 118 THR A O 1
ATOM 920 N N . GLN A 1 119 ? -0.552 -5.169 8.855 1.00 79.62 119 GLN A N 1
ATOM 921 C CA . GLN A 1 119 ? -1.980 -5.376 9.070 1.00 79.62 119 GLN A CA 1
ATOM 922 C C . GLN A 1 119 ? -2.423 -6.812 8.799 1.00 79.62 119 GLN A C 1
ATOM 924 O O . GLN A 1 119 ? -2.269 -7.342 7.703 1.00 79.62 119 GLN A O 1
ATOM 929 N N . LYS A 1 120 ? -3.061 -7.415 9.808 1.00 81.00 120 LYS A N 1
ATOM 930 C CA . LYS A 1 120 ? -3.686 -8.747 9.727 1.00 81.00 120 LYS A CA 1
ATOM 931 C C . LYS A 1 120 ? -5.178 -8.701 9.394 1.00 81.00 120 LYS A C 1
ATOM 933 O O . LYS A 1 120 ? -5.770 -9.746 9.172 1.00 81.00 120 LYS A O 1
ATOM 938 N N . HIS A 1 121 ? -5.777 -7.512 9.403 1.00 79.31 121 HIS A N 1
ATOM 939 C CA . HIS A 1 121 ? -7.226 -7.310 9.305 1.00 79.31 121 HIS A CA 1
ATOM 940 C C . HIS A 1 121 ? -7.657 -6.645 7.990 1.00 79.31 121 HIS A C 1
ATOM 942 O O . HIS A 1 121 ? -8.652 -5.925 7.947 1.00 79.31 121 HIS A O 1
ATOM 948 N N . LEU A 1 122 ? -6.882 -6.846 6.920 1.00 80.12 122 LEU A N 1
ATOM 949 C CA . LEU A 1 122 ? -7.157 -6.259 5.604 1.00 80.12 122 LEU A CA 1
ATOM 950 C C . LEU A 1 122 ? -8.457 -6.794 4.979 1.00 80.12 122 LEU A C 1
ATOM 952 O O . LEU A 1 122 ? -9.087 -6.099 4.190 1.00 80.12 122 LEU A O 1
ATOM 956 N N . ASP A 1 123 ? -8.887 -7.994 5.373 1.00 83.75 123 ASP A N 1
ATOM 957 C CA . ASP A 1 123 ? -10.165 -8.618 5.005 1.00 83.75 123 ASP A CA 1
ATOM 958 C C . ASP A 1 123 ? -11.391 -7.830 5.492 1.00 83.75 123 ASP A C 1
ATOM 960 O O . ASP A 1 123 ? -12.489 -8.003 4.970 1.00 83.75 123 ASP A O 1
ATOM 964 N N . LYS A 1 124 ? -11.210 -6.931 6.467 1.00 83.19 124 LYS A N 1
ATOM 965 C CA . LYS A 1 124 ? -12.288 -6.127 7.058 1.00 83.19 124 LYS A CA 1
ATOM 966 C C . LYS A 1 124 ? -12.510 -4.780 6.363 1.00 83.19 124 LYS A C 1
ATOM 968 O O . LYS A 1 124 ? -13.335 -3.993 6.828 1.00 83.19 124 LYS A O 1
ATOM 973 N N . ILE A 1 125 ? -11.776 -4.483 5.290 1.00 85.06 125 ILE A N 1
ATOM 974 C CA . ILE A 1 125 ? -11.942 -3.243 4.522 1.00 85.06 125 ILE A CA 1
ATOM 975 C C . ILE A 1 125 ? -13.220 -3.352 3.682 1.00 85.06 125 ILE A C 1
ATOM 977 O O . ILE A 1 125 ? -13.298 -4.166 2.767 1.00 85.06 125 ILE A O 1
ATOM 981 N N . LEU A 1 126 ? -14.216 -2.518 3.987 1.00 84.38 126 LEU A N 1
ATOM 982 C CA . LEU A 1 126 ? -15.528 -2.543 3.329 1.00 84.38 126 LEU A CA 1
ATOM 983 C C . LEU A 1 126 ? -15.487 -1.871 1.947 1.00 84.38 126 LEU A C 1
ATOM 985 O O . LEU A 1 126 ? -15.940 -2.443 0.961 1.00 84.38 126 LEU A O 1
ATOM 989 N N . ASN A 1 127 ? -14.878 -0.687 1.856 1.00 89.50 127 ASN A N 1
ATOM 990 C CA . ASN A 1 127 ? -14.764 0.102 0.626 1.00 89.50 127 ASN A CA 1
ATOM 991 C C . ASN A 1 127 ? -13.425 -0.171 -0.066 1.00 89.50 127 ASN A C 1
ATOM 993 O O . ASN A 1 127 ? -12.632 0.737 -0.330 1.00 89.50 127 ASN A O 1
ATOM 997 N N . LEU A 1 128 ? -13.152 -1.450 -0.334 1.00 88.94 128 LEU A N 1
ATOM 998 C CA . LEU A 1 128 ? -11.875 -1.880 -0.898 1.00 88.94 128 LEU A CA 1
ATOM 999 C C . LEU A 1 128 ? -11.615 -1.275 -2.285 1.00 88.94 128 LEU A C 1
ATOM 1001 O O . LEU A 1 128 ? -10.477 -0.934 -2.587 1.00 88.94 128 LEU A O 1
ATOM 1005 N N . ASP A 1 129 ? -12.645 -1.114 -3.120 1.00 88.38 129 ASP A N 1
ATOM 1006 C CA . ASP A 1 129 ? -12.509 -0.498 -4.447 1.00 88.38 129 ASP A CA 1
ATOM 1007 C C . ASP A 1 129 ? -11.971 0.930 -4.374 1.00 88.38 129 ASP A C 1
ATOM 1009 O O . ASP A 1 129 ? -11.023 1.275 -5.077 1.00 88.38 129 ASP A O 1
ATOM 1013 N N . GLU A 1 130 ? -12.547 1.743 -3.493 1.00 90.50 130 GLU A N 1
ATOM 1014 C CA . GLU A 1 130 ? -12.181 3.146 -3.330 1.00 90.50 130 GLU A CA 1
ATOM 1015 C C . GLU A 1 130 ? -10.786 3.293 -2.713 1.00 90.50 130 GLU A C 1
ATOM 1017 O O . GLU A 1 130 ? -9.969 4.091 -3.174 1.00 90.50 130 GLU A O 1
ATOM 1022 N N . PHE A 1 131 ? -10.480 2.461 -1.713 1.00 88.69 131 PHE A N 1
ATOM 1023 C CA . PHE A 1 131 ? -9.149 2.373 -1.117 1.00 88.69 131 PHE A CA 1
ATOM 1024 C C . PHE A 1 131 ? -8.084 2.044 -2.172 1.00 88.69 131 PHE A C 1
ATOM 1026 O O . PHE A 1 131 ? -7.064 2.723 -2.274 1.00 88.69 131 PHE A O 1
ATOM 1033 N N . VAL A 1 132 ? -8.339 1.029 -2.999 1.00 90.75 132 VAL A N 1
ATOM 1034 C CA . VAL A 1 132 ? -7.409 0.589 -4.044 1.00 90.75 132 VAL A CA 1
ATOM 1035 C C . VAL A 1 132 ? -7.280 1.622 -5.151 1.00 90.75 132 VAL A C 1
ATOM 1037 O O . VAL A 1 132 ? -6.173 1.817 -5.639 1.00 90.75 132 VAL A O 1
ATOM 1040 N N . HIS A 1 133 ? -8.368 2.285 -5.544 1.00 91.31 133 HIS A N 1
ATOM 1041 C CA . HIS A 1 133 ? -8.334 3.314 -6.581 1.00 91.31 133 HIS A CA 1
ATOM 1042 C C . HIS A 1 133 ? -7.357 4.442 -6.227 1.00 91.31 133 HIS A C 1
ATOM 1044 O O . HIS A 1 133 ? -6.511 4.785 -7.050 1.00 91.31 133 HIS A O 1
ATOM 1050 N N . ARG A 1 134 ? -7.404 4.933 -4.981 1.00 89.56 134 ARG A N 1
ATOM 1051 C CA . ARG A 1 134 ? -6.489 5.971 -4.477 1.00 89.56 134 ARG A CA 1
ATOM 1052 C C . ARG A 1 134 ? -5.032 5.521 -4.456 1.00 89.56 134 ARG A C 1
ATOM 1054 O O . ARG A 1 134 ? -4.161 6.234 -4.935 1.00 89.56 134 ARG A O 1
ATOM 1061 N N . LEU A 1 135 ? -4.759 4.306 -3.970 1.00 89.44 135 LEU A N 1
ATOM 1062 C CA . LEU A 1 135 ? -3.400 3.752 -4.015 1.00 89.44 135 LEU A CA 1
ATOM 1063 C C . LEU A 1 135 ? -2.900 3.590 -5.455 1.00 89.44 135 LEU A C 1
ATOM 1065 O O . LEU A 1 135 ? -1.734 3.828 -5.752 1.00 89.44 135 LEU A O 1
ATOM 1069 N N . TYR A 1 136 ? -3.784 3.155 -6.351 1.00 89.19 136 TYR A N 1
ATOM 1070 C CA . TYR A 1 136 ? -3.450 2.860 -7.736 1.00 89.19 136 TYR A CA 1
ATOM 1071 C C . TYR A 1 136 ? -3.212 4.122 -8.572 1.00 89.19 136 TYR A C 1
ATOM 1073 O O . TYR A 1 136 ? -2.476 4.041 -9.549 1.00 89.19 136 TYR A O 1
ATOM 1081 N N . ALA A 1 137 ? -3.758 5.281 -8.191 1.00 88.81 137 ALA A N 1
ATOM 1082 C CA . ALA A 1 137 ? -3.541 6.546 -8.898 1.00 88.81 137 ALA A CA 1
ATOM 1083 C C . ALA A 1 137 ? -2.043 6.876 -9.082 1.00 88.81 137 ALA A C 1
ATOM 1085 O O . ALA A 1 137 ? -1.633 7.341 -10.145 1.00 88.81 137 ALA A O 1
ATOM 1086 N N . VAL A 1 138 ? -1.212 6.523 -8.095 1.00 88.12 138 VAL A N 1
ATOM 1087 C CA . VAL A 1 138 ? 0.234 6.809 -8.066 1.00 88.12 138 VAL A CA 1
ATOM 1088 C C . VAL A 1 138 ? 1.049 5.895 -9.002 1.00 88.12 138 VAL A C 1
ATOM 1090 O O . VAL A 1 138 ? 2.194 6.199 -9.337 1.00 88.12 138 VAL A O 1
ATOM 1093 N N . ILE A 1 139 ? 0.477 4.796 -9.516 1.00 88.62 139 ILE A N 1
ATOM 1094 C CA . ILE A 1 139 ? 1.206 3.850 -10.387 1.00 88.62 139 ILE A CA 1
ATOM 1095 C C . ILE A 1 139 ? 1.659 4.478 -11.713 1.00 88.62 139 ILE A C 1
ATOM 1097 O O . ILE A 1 139 ? 2.589 3.985 -12.349 1.00 88.62 139 ILE A O 1
ATOM 1101 N N . HIS A 1 140 ? 1.004 5.562 -12.128 1.00 87.06 140 HIS A N 1
ATOM 1102 C CA . HIS A 1 140 ? 1.313 6.308 -13.345 1.00 87.06 140 HIS A CA 1
ATOM 1103 C C . HIS A 1 140 ? 2.198 7.537 -13.085 1.00 87.06 140 HIS A C 1
ATOM 1105 O O . HIS A 1 140 ? 2.424 8.320 -14.006 1.00 87.06 140 HIS A O 1
ATOM 1111 N N . SER A 1 141 ? 2.712 7.709 -11.859 1.00 88.50 141 SER A N 1
ATOM 1112 C CA . SER A 1 141 ? 3.649 8.787 -11.536 1.00 88.50 141 SER A CA 1
ATOM 1113 C C . SER A 1 141 ? 4.942 8.654 -12.344 1.00 88.50 141 SER A C 1
ATOM 1115 O O . SER A 1 141 ? 5.397 7.553 -12.671 1.00 88.50 141 SER A O 1
ATOM 1117 N N . ASN A 1 142 ? 5.573 9.788 -12.645 1.00 88.19 142 ASN A N 1
ATOM 1118 C CA . ASN A 1 142 ? 6.871 9.818 -13.315 1.00 88.19 142 ASN A CA 1
ATOM 1119 C C . ASN A 1 142 ? 8.018 9.383 -12.385 1.00 88.19 142 ASN A C 1
ATOM 1121 O O . ASN A 1 142 ? 9.070 8.983 -12.885 1.00 88.19 142 ASN A O 1
ATOM 1125 N N . ASP A 1 143 ? 7.822 9.403 -11.061 1.00 88.00 143 ASP A N 1
ATOM 1126 C CA . ASP A 1 143 ? 8.839 8.996 -10.089 1.00 88.00 143 ASP A CA 1
ATOM 1127 C C . ASP A 1 143 ? 8.888 7.461 -9.909 1.00 88.00 143 ASP A C 1
ATOM 1129 O O . ASP A 1 143 ? 7.939 6.865 -9.384 1.00 88.00 143 ASP A O 1
ATOM 1133 N N . PRO A 1 144 ? 9.997 6.785 -10.279 1.00 89.50 144 PRO A N 1
ATOM 1134 C CA . PRO A 1 144 ? 10.139 5.344 -10.078 1.00 89.50 144 PRO A CA 1
ATOM 1135 C C . PRO A 1 144 ? 10.103 4.922 -8.606 1.00 89.50 144 PRO A C 1
ATOM 1137 O O . PRO A 1 144 ? 9.753 3.775 -8.318 1.00 89.50 144 PRO A O 1
ATOM 1140 N N . VAL A 1 145 ? 10.451 5.803 -7.659 1.00 88.62 145 VAL A N 1
ATOM 1141 C CA . VAL A 1 145 ? 10.385 5.485 -6.225 1.00 88.62 145 VAL A CA 1
ATOM 1142 C C . VAL A 1 145 ? 8.931 5.435 -5.757 1.00 88.62 145 VAL A C 1
ATOM 1144 O O . VAL A 1 145 ? 8.553 4.446 -5.125 1.00 88.62 145 VAL A O 1
ATOM 1147 N N . ALA A 1 146 ? 8.106 6.420 -6.119 1.00 88.50 146 ALA A N 1
ATOM 1148 C CA . ALA A 1 146 ? 6.663 6.409 -5.858 1.00 88.50 146 ALA A CA 1
ATOM 1149 C C . ALA A 1 146 ? 5.970 5.185 -6.491 1.00 88.50 146 ALA A C 1
ATOM 1151 O O . ALA A 1 146 ? 5.250 4.437 -5.815 1.00 88.50 146 ALA A O 1
ATOM 1152 N N . ARG A 1 147 ? 6.279 4.871 -7.763 1.00 92.12 147 ARG A N 1
ATOM 1153 C CA . ARG A 1 147 ? 5.777 3.644 -8.421 1.00 92.12 147 ARG A CA 1
ATOM 1154 C C . ARG A 1 147 ? 6.201 2.378 -7.668 1.00 92.12 147 ARG A C 1
ATOM 1156 O O . ARG A 1 147 ? 5.386 1.482 -7.438 1.00 92.12 147 ARG A O 1
ATOM 1163 N N . ALA A 1 148 ? 7.454 2.304 -7.216 1.00 92.38 148 ALA A N 1
ATOM 1164 C CA . ALA A 1 148 ? 7.964 1.170 -6.446 1.00 92.38 148 ALA A CA 1
ATOM 1165 C C . ALA A 1 148 ? 7.283 1.013 -5.075 1.00 92.38 148 ALA A C 1
ATOM 1167 O O . ALA A 1 148 ? 6.992 -0.113 -4.651 1.00 92.38 148 ALA A O 1
ATOM 1168 N N . LEU A 1 149 ? 7.030 2.116 -4.365 1.00 91.31 149 LEU A N 1
ATOM 1169 C CA . LEU A 1 149 ? 6.290 2.108 -3.101 1.00 91.31 149 LEU A CA 1
ATOM 1170 C C . LEU A 1 149 ? 4.856 1.632 -3.323 1.00 91.31 149 LEU A C 1
ATOM 1172 O O . LEU A 1 149 ? 4.404 0.728 -2.620 1.00 91.31 149 LEU A O 1
ATOM 1176 N N . THR A 1 150 ? 4.196 2.143 -4.359 1.00 93.62 150 THR A N 1
ATOM 1177 C CA . THR A 1 150 ? 2.852 1.722 -4.769 1.00 93.62 150 THR A CA 1
ATOM 1178 C C . THR A 1 150 ? 2.791 0.218 -5.030 1.00 93.62 150 THR A C 1
ATOM 1180 O O . THR A 1 150 ? 1.998 -0.485 -4.403 1.00 93.62 150 THR A O 1
ATOM 1183 N N . LEU A 1 151 ? 3.686 -0.321 -5.866 1.00 95.31 151 LEU A N 1
ATOM 1184 C CA . LEU A 1 151 ? 3.761 -1.760 -6.161 1.00 95.31 151 LEU A CA 1
ATOM 1185 C C . LEU A 1 151 ? 3.938 -2.609 -4.896 1.00 95.31 151 LEU A C 1
ATOM 1187 O O . LEU A 1 151 ? 3.293 -3.648 -4.740 1.00 95.31 151 LEU A O 1
ATOM 1191 N N . ARG A 1 152 ? 4.786 -2.171 -3.959 1.00 94.25 152 ARG A N 1
ATOM 1192 C CA . ARG A 1 152 ? 4.981 -2.876 -2.684 1.00 94.25 152 ARG A CA 1
ATOM 1193 C C . ARG A 1 152 ? 3.749 -2.816 -1.792 1.00 94.25 152 ARG A C 1
ATOM 1195 O O . ARG A 1 152 ? 3.417 -3.830 -1.178 1.00 94.25 152 ARG A O 1
ATOM 1202 N N . THR A 1 153 ? 3.073 -1.673 -1.727 1.00 93.06 153 THR A N 1
ATOM 1203 C CA . THR A 1 153 ? 1.818 -1.525 -0.983 1.00 93.06 153 THR A CA 1
ATOM 1204 C C . THR A 1 153 ? 0.746 -2.447 -1.557 1.00 93.06 153 THR A C 1
ATOM 1206 O O . THR A 1 153 ? 0.165 -3.223 -0.800 1.00 93.06 153 THR A O 1
ATOM 1209 N N . LEU A 1 154 ? 0.568 -2.468 -2.883 1.00 94.88 154 LEU A N 1
ATOM 1210 C CA . LEU A 1 154 ? -0.335 -3.396 -3.573 1.00 94.88 154 LEU A CA 1
ATOM 1211 C C . LEU A 1 154 ? 0.022 -4.861 -3.275 1.00 94.88 154 LEU A C 1
ATOM 1213 O O . LEU A 1 154 ? -0.858 -5.668 -2.987 1.00 94.88 154 LEU A O 1
ATOM 1217 N N . GLY A 1 155 ? 1.314 -5.204 -3.268 1.00 94.69 155 GLY A N 1
ATOM 1218 C CA . GLY A 1 155 ? 1.790 -6.535 -2.890 1.00 94.69 155 GLY A CA 1
ATOM 1219 C C . GLY A 1 155 ? 1.460 -6.924 -1.442 1.00 94.69 155 GLY A C 1
ATOM 1220 O O . GLY A 1 155 ? 1.133 -8.080 -1.181 1.00 94.69 155 GLY A O 1
ATOM 1221 N N . ASN A 1 156 ? 1.507 -5.983 -0.493 1.00 92.38 156 ASN A N 1
ATOM 1222 C CA . ASN A 1 156 ? 1.137 -6.246 0.905 1.00 92.38 156 ASN A CA 1
ATOM 1223 C C . ASN A 1 156 ? -0.362 -6.509 1.077 1.00 92.38 156 ASN A C 1
ATOM 1225 O O . ASN A 1 156 ? -0.735 -7.319 1.921 1.00 92.38 156 ASN A O 1
ATOM 1229 N N . ILE A 1 157 ? -1.204 -5.875 0.259 1.00 93.00 157 ILE A N 1
ATOM 1230 C CA . ILE A 1 157 ? -2.659 -6.073 0.288 1.00 93.00 157 ILE A CA 1
ATOM 1231 C C . ILE A 1 157 ? -3.142 -7.138 -0.708 1.00 93.00 157 ILE A C 1
ATOM 1233 O O . ILE A 1 157 ? -4.345 -7.314 -0.886 1.00 93.00 157 ILE A O 1
ATOM 1237 N N . ALA A 1 158 ? -2.230 -7.886 -1.340 1.00 93.81 158 ALA A N 1
ATOM 1238 C CA . ALA A 1 158 ? -2.555 -8.862 -2.381 1.00 93.81 158 ALA A CA 1
ATOM 1239 C C . ALA A 1 158 ? -3.593 -9.909 -1.945 1.00 93.81 158 ALA A C 1
ATOM 1241 O O . ALA A 1 158 ? -4.346 -10.381 -2.787 1.00 93.81 158 ALA A O 1
ATOM 1242 N N . SER A 1 159 ? -3.686 -10.238 -0.651 1.00 92.62 159 SER A N 1
ATOM 1243 C CA . SER A 1 159 ? -4.681 -11.182 -0.119 1.00 92.62 159 SER A CA 1
ATOM 1244 C C . SER A 1 159 ? -6.135 -10.774 -0.375 1.00 92.62 159 SER A C 1
ATOM 1246 O O . SER A 1 159 ? -7.001 -11.641 -0.383 1.00 92.62 159 SER A O 1
ATOM 1248 N N . VAL A 1 160 ? -6.409 -9.482 -0.586 1.00 92.50 160 VAL A N 1
ATOM 1249 C CA . VAL A 1 160 ? -7.770 -8.962 -0.802 1.00 92.50 160 VAL A CA 1
ATOM 1250 C C . VAL A 1 160 ? -8.012 -8.434 -2.219 1.00 92.50 160 VAL A C 1
ATOM 1252 O O . VAL A 1 160 ? -9.158 -8.253 -2.617 1.00 92.50 160 VAL A O 1
ATOM 1255 N N . ILE A 1 161 ? -6.964 -8.214 -3.021 1.00 94.38 161 ILE A N 1
ATOM 1256 C CA . ILE A 1 161 ? -7.073 -7.628 -4.376 1.00 94.38 161 ILE A CA 1
ATOM 1257 C C . ILE A 1 161 ? -6.502 -8.513 -5.487 1.00 94.38 161 ILE A C 1
ATOM 1259 O O . ILE A 1 161 ? -6.317 -8.045 -6.614 1.00 94.38 161 ILE A O 1
ATOM 1263 N N . SER A 1 162 ? -6.209 -9.776 -5.183 1.00 93.12 162 SER A N 1
ATOM 1264 C CA . SER A 1 162 ? -5.461 -10.684 -6.056 1.00 93.12 162 SER A CA 1
ATOM 1265 C C . SER A 1 162 ? -6.086 -10.922 -7.429 1.00 93.12 162 SER A C 1
ATOM 1267 O O . SER A 1 162 ? -5.360 -11.350 -8.313 1.00 93.12 162 SER A O 1
ATOM 1269 N N . GLU A 1 163 ? -7.369 -10.627 -7.653 1.00 93.75 163 GLU A N 1
ATOM 1270 C CA . GLU A 1 163 ? -8.065 -10.862 -8.933 1.00 93.75 163 GLU A CA 1
ATOM 1271 C C . GLU A 1 163 ? -8.247 -9.594 -9.795 1.00 93.75 163 GLU A C 1
ATOM 1273 O O . GLU A 1 163 ? -8.869 -9.627 -10.861 1.00 93.75 163 GLU A O 1
ATOM 1278 N N . ARG A 1 164 ? -7.694 -8.447 -9.376 1.00 94.00 164 ARG A N 1
ATOM 1279 C CA . ARG A 1 164 ? -7.810 -7.190 -10.133 1.00 94.00 164 ARG A CA 1
ATOM 1280 C C . ARG A 1 164 ? -6.874 -7.168 -11.345 1.00 94.00 164 ARG A C 1
ATOM 1282 O O . ARG A 1 164 ? -5.679 -6.899 -11.228 1.00 94.00 164 ARG A O 1
ATOM 1289 N N . LYS A 1 165 ? -7.449 -7.347 -12.538 1.00 93.75 165 LYS A N 1
ATOM 1290 C CA . LYS A 1 165 ? -6.716 -7.398 -13.820 1.00 93.75 165 LYS A CA 1
ATOM 1291 C C . LYS A 1 165 ? -5.910 -6.136 -14.148 1.00 93.75 165 LYS A C 1
ATOM 1293 O O . LYS A 1 165 ? -4.834 -6.248 -14.726 1.00 93.75 165 LYS A O 1
ATOM 1298 N N . SER A 1 166 ? -6.399 -4.947 -13.787 1.00 93.94 166 SER A N 1
ATOM 1299 C CA . SER A 1 166 ? -5.652 -3.693 -13.989 1.00 93.94 166 SER A CA 1
ATOM 1300 C C . SER A 1 166 ? -4.316 -3.714 -13.244 1.00 93.94 166 SER A C 1
ATOM 1302 O O . SER A 1 166 ? -3.278 -3.370 -13.802 1.00 93.94 166 SER A O 1
ATOM 1304 N N . ILE A 1 167 ? -4.326 -4.222 -12.011 1.00 95.50 167 ILE A N 1
ATOM 1305 C CA . ILE A 1 167 ? -3.135 -4.350 -11.172 1.00 95.50 167 ILE A CA 1
ATOM 1306 C C . ILE A 1 167 ? -2.200 -5.424 -11.722 1.00 95.50 167 ILE A C 1
ATOM 1308 O O . ILE A 1 167 ? -0.993 -5.204 -11.777 1.00 95.50 167 ILE A O 1
ATOM 1312 N N . HIS A 1 168 ? -2.739 -6.547 -12.207 1.00 95.50 168 HIS A N 1
ATOM 1313 C CA . HIS A 1 168 ? -1.935 -7.570 -12.887 1.00 95.50 168 HIS A CA 1
ATOM 1314 C C . HIS A 1 168 ? -1.173 -6.998 -14.077 1.00 95.50 168 HIS A C 1
ATOM 1316 O O . HIS A 1 168 ? 0.015 -7.276 -14.239 1.00 95.50 168 HIS A O 1
ATOM 1322 N N . HIS A 1 169 ? -1.856 -6.200 -14.901 1.00 94.69 169 HIS A N 1
ATOM 1323 C CA . HIS A 1 169 ? -1.254 -5.573 -16.068 1.00 94.69 169 HIS A CA 1
ATOM 1324 C C . HIS A 1 169 ? -0.135 -4.609 -15.666 1.00 94.69 169 HIS A C 1
ATOM 1326 O O . HIS A 1 169 ? 0.967 -4.707 -16.201 1.00 94.69 169 HIS A O 1
ATOM 1332 N N . SER A 1 170 ? -0.377 -3.755 -14.671 1.00 95.44 170 SER A N 1
ATOM 1333 C CA . SER A 1 170 ? 0.631 -2.810 -14.182 1.00 95.44 170 SER A CA 1
ATOM 1334 C C . SER A 1 170 ? 1.843 -3.500 -13.564 1.00 95.44 170 SER A C 1
ATOM 1336 O O . SER A 1 170 ? 2.965 -3.157 -13.919 1.00 95.44 170 SER A O 1
ATOM 1338 N N . ILE A 1 171 ? 1.653 -4.539 -12.741 1.00 96.19 171 ILE A N 1
ATOM 1339 C CA . ILE A 1 171 ? 2.772 -5.337 -12.210 1.00 96.19 171 ILE A CA 1
ATOM 1340 C C . ILE A 1 171 ? 3.588 -5.945 -13.358 1.00 96.19 171 ILE A C 1
ATOM 1342 O O . ILE A 1 171 ? 4.814 -5.870 -13.347 1.00 96.19 171 ILE A O 1
ATOM 1346 N N . ARG A 1 172 ? 2.918 -6.518 -14.367 1.00 95.06 172 ARG A N 1
ATOM 1347 C CA . ARG A 1 172 ? 3.582 -7.125 -15.529 1.00 95.06 172 ARG A CA 1
ATOM 1348 C C . ARG A 1 172 ? 4.382 -6.110 -16.344 1.00 95.06 172 ARG A C 1
ATOM 1350 O O . ARG A 1 172 ? 5.451 -6.468 -16.825 1.00 95.06 172 ARG A O 1
ATOM 1357 N N . ASN A 1 173 ? 3.874 -4.892 -16.508 1.00 94.25 173 ASN A N 1
ATOM 1358 C CA . ASN A 1 173 ? 4.573 -3.826 -17.226 1.00 94.25 173 ASN A CA 1
ATOM 1359 C C . ASN A 1 173 ? 5.776 -3.316 -16.420 1.00 94.25 173 ASN A C 1
ATOM 1361 O O . ASN A 1 173 ? 6.858 -3.156 -16.976 1.00 94.25 173 ASN A O 1
ATOM 1365 N N . SER A 1 174 ? 5.630 -3.141 -15.103 1.00 95.00 174 SER A N 1
ATOM 1366 C CA . SER A 1 174 ? 6.721 -2.690 -14.228 1.00 95.00 174 SER A CA 1
ATOM 1367 C C . SER A 1 174 ? 7.868 -3.703 -14.087 1.00 95.00 174 SER A C 1
ATOM 1369 O O . SER A 1 174 ? 8.958 -3.321 -13.667 1.00 95.00 174 SER A O 1
ATOM 1371 N N . LEU A 1 175 ? 7.674 -4.976 -14.461 1.00 94.12 175 LEU A N 1
ATOM 1372 C CA . LEU A 1 175 ? 8.775 -5.946 -14.579 1.00 94.12 175 LEU A CA 1
ATOM 1373 C C . LEU A 1 175 ? 9.752 -5.602 -15.713 1.00 94.12 175 LEU A C 1
ATOM 1375 O O . LEU A 1 175 ? 10.920 -5.963 -15.614 1.00 94.12 175 LEU A O 1
ATOM 1379 N N . ASP A 1 176 ? 9.301 -4.886 -16.747 1.00 93.12 176 ASP A N 1
ATOM 1380 C CA . ASP A 1 176 ? 10.157 -4.409 -17.842 1.00 93.12 176 ASP A CA 1
ATOM 1381 C C . ASP A 1 176 ? 10.721 -3.002 -17.573 1.00 93.12 176 ASP A C 1
ATOM 1383 O O . ASP A 1 176 ? 11.281 -2.372 -18.473 1.00 93.12 176 ASP A O 1
ATOM 1387 N N . SER A 1 177 ? 10.530 -2.459 -16.365 1.00 93.19 177 SER A N 1
ATOM 1388 C CA . SER A 1 177 ? 11.006 -1.115 -16.041 1.00 93.19 177 SER A CA 1
ATOM 1389 C C . SER A 1 177 ? 12.531 -1.040 -16.130 1.00 93.19 177 SER A C 1
ATOM 1391 O O . SER A 1 177 ? 13.237 -1.926 -15.653 1.00 93.19 177 SER A O 1
ATOM 1393 N N . HIS A 1 178 ? 13.053 0.050 -16.694 1.00 93.19 178 HIS A N 1
ATOM 1394 C CA . HIS A 1 178 ? 14.494 0.319 -16.727 1.00 93.19 178 HIS A CA 1
ATOM 1395 C C . HIS A 1 178 ? 15.020 0.739 -15.344 1.00 93.19 178 HIS A C 1
ATOM 1397 O O . HIS A 1 178 ? 16.218 0.644 -15.068 1.00 93.19 178 HIS A O 1
ATOM 1403 N N . ASP A 1 179 ? 14.122 1.169 -14.454 1.00 93.06 179 ASP A N 1
ATOM 1404 C CA . ASP A 1 179 ? 14.443 1.574 -13.097 1.00 93.06 179 ASP A CA 1
ATOM 1405 C C . ASP A 1 179 ? 14.524 0.357 -12.171 1.00 93.06 179 ASP A C 1
ATOM 1407 O O . ASP A 1 179 ? 13.526 -0.277 -11.818 1.00 93.06 179 ASP A O 1
ATOM 1411 N N . ALA A 1 180 ? 15.731 0.056 -11.689 1.00 92.12 180 ALA A N 1
ATOM 1412 C CA . ALA A 1 180 ? 15.976 -1.118 -10.850 1.00 92.12 180 ALA A CA 1
ATOM 1413 C C . ALA A 1 180 ? 15.146 -1.139 -9.547 1.00 92.12 180 ALA A C 1
ATOM 1415 O O . ALA A 1 180 ? 14.845 -2.212 -9.019 1.00 92.12 180 ALA A O 1
ATOM 1416 N N . VAL A 1 181 ? 14.798 0.031 -8.997 1.00 90.94 181 VAL A N 1
ATOM 1417 C CA . VAL A 1 181 ? 13.987 0.146 -7.771 1.00 90.94 181 VAL A CA 1
ATOM 1418 C C . VAL A 1 181 ? 12.545 -0.295 -8.030 1.00 90.94 181 VAL A C 1
ATOM 1420 O O . VAL A 1 181 ? 11.997 -1.077 -7.248 1.00 90.94 181 VAL A O 1
ATOM 1423 N N . GLU A 1 182 ? 11.966 0.147 -9.146 1.00 93.38 182 GLU A N 1
ATOM 1424 C CA . GLU A 1 182 ? 10.627 -0.244 -9.583 1.00 93.38 182 GLU A CA 1
ATOM 1425 C C . GLU A 1 182 ? 10.586 -1.723 -9.962 1.00 93.38 182 GLU A C 1
ATOM 1427 O O . GLU A 1 182 ? 9.751 -2.459 -9.438 1.00 93.38 182 GLU A O 1
ATOM 1432 N N . MET A 1 183 ? 11.540 -2.193 -10.770 1.00 94.56 183 MET A N 1
ATOM 1433 C CA . MET A 1 183 ? 11.619 -3.598 -11.179 1.00 94.56 183 MET A CA 1
ATOM 1434 C C . MET A 1 183 ? 11.677 -4.539 -9.963 1.00 94.56 183 MET A C 1
ATOM 1436 O O . MET A 1 183 ? 10.928 -5.513 -9.878 1.00 94.56 183 MET A O 1
ATOM 1440 N N . LYS A 1 184 ? 12.504 -4.232 -8.953 1.00 93.62 184 LYS A N 1
ATOM 1441 C CA . LYS A 1 184 ? 12.570 -5.021 -7.706 1.00 93.62 184 LYS A CA 1
ATOM 1442 C C . LYS A 1 184 ? 11.252 -5.011 -6.933 1.00 93.62 184 LYS A C 1
ATOM 1444 O O . LYS A 1 184 ? 10.886 -6.020 -6.327 1.00 93.62 184 LYS A O 1
ATOM 1449 N N . ALA A 1 185 ? 10.547 -3.882 -6.917 1.00 93.75 185 ALA A N 1
ATOM 1450 C CA . ALA A 1 185 ? 9.223 -3.799 -6.314 1.00 93.75 185 ALA A CA 1
ATOM 1451 C C . ALA A 1 185 ? 8.181 -4.611 -7.102 1.00 93.75 185 ALA A C 1
ATOM 1453 O O . ALA A 1 185 ? 7.366 -5.296 -6.484 1.00 93.75 185 ALA A O 1
ATOM 1454 N N . ALA A 1 186 ? 8.255 -4.614 -8.433 1.00 96.25 186 ALA A N 1
ATOM 1455 C CA . ALA A 1 186 ? 7.407 -5.427 -9.298 1.00 96.25 186 ALA A CA 1
ATOM 1456 C C . ALA A 1 186 ? 7.646 -6.929 -9.081 1.00 96.25 186 ALA A C 1
ATOM 1458 O O . ALA A 1 186 ? 6.682 -7.686 -8.979 1.00 96.25 186 ALA A O 1
ATOM 1459 N N . ILE A 1 187 ? 8.900 -7.365 -8.910 1.00 95.00 187 ILE A N 1
ATOM 1460 C CA . ILE A 1 187 ? 9.238 -8.755 -8.550 1.00 95.00 187 ILE A CA 1
ATOM 1461 C C . ILE A 1 187 ? 8.608 -9.130 -7.202 1.00 95.00 187 ILE A C 1
ATOM 1463 O O . ILE A 1 187 ? 7.982 -10.184 -7.072 1.00 95.00 187 ILE A O 1
ATOM 1467 N N . TYR A 1 188 ? 8.721 -8.252 -6.200 1.00 95.31 188 TYR A N 1
ATOM 1468 C CA . TYR A 1 188 ? 8.092 -8.464 -4.896 1.00 95.31 188 TYR A CA 1
ATOM 1469 C C . TYR A 1 188 ? 6.566 -8.599 -5.007 1.00 95.31 188 TYR A C 1
ATOM 1471 O O . TYR A 1 188 ? 5.988 -9.550 -4.477 1.00 95.31 188 TYR A O 1
ATOM 1479 N N . ALA A 1 189 ? 5.914 -7.670 -5.713 1.00 96.00 189 ALA A N 1
ATOM 1480 C CA . ALA A 1 189 ? 4.473 -7.698 -5.934 1.00 96.00 189 ALA A CA 1
ATOM 1481 C C . ALA A 1 189 ? 4.053 -8.958 -6.703 1.00 96.00 189 ALA A C 1
ATOM 1483 O O . ALA A 1 189 ? 3.102 -9.626 -6.309 1.00 96.00 189 ALA A O 1
ATOM 1484 N N . THR A 1 190 ? 4.815 -9.345 -7.727 1.00 96.62 190 THR A N 1
ATOM 1485 C CA . THR A 1 190 ? 4.596 -10.570 -8.505 1.00 96.62 190 THR A CA 1
ATOM 1486 C C . THR A 1 190 ? 4.570 -11.798 -7.605 1.00 96.62 190 THR A C 1
ATOM 1488 O O . THR A 1 190 ? 3.611 -12.563 -7.653 1.00 96.62 190 THR A O 1
ATOM 1491 N N . ALA A 1 191 ? 5.566 -11.966 -6.730 1.00 95.31 191 ALA A N 1
ATOM 1492 C CA . ALA A 1 191 ? 5.607 -13.092 -5.799 1.00 95.31 191 ALA A CA 1
ATOM 1493 C C . ALA A 1 191 ? 4.393 -13.105 -4.852 1.00 95.31 191 ALA A C 1
ATOM 1495 O O . ALA A 1 191 ? 3.800 -14.156 -4.607 1.00 95.31 191 ALA A O 1
ATOM 1496 N N . LYS A 1 192 ? 3.988 -11.933 -4.345 1.00 95.81 192 LYS A N 1
ATOM 1497 C CA . LYS A 1 192 ? 2.818 -11.797 -3.468 1.00 95.81 192 LYS A CA 1
ATOM 1498 C C . LYS A 1 192 ? 1.507 -12.133 -4.173 1.00 95.81 192 LYS A C 1
ATOM 1500 O O . LYS A 1 192 ? 0.698 -12.858 -3.603 1.00 95.81 192 LYS A O 1
ATOM 1505 N N . PHE A 1 193 ? 1.306 -11.652 -5.397 1.00 96.12 193 PHE A N 1
ATOM 1506 C CA . PHE A 1 193 ? 0.102 -11.934 -6.179 1.00 96.12 193 PHE A CA 1
ATOM 1507 C C . PHE A 1 193 ? 0.058 -13.380 -6.671 1.00 96.12 193 PHE A C 1
ATOM 1509 O O . PHE A 1 193 ? -0.995 -14.004 -6.587 1.00 96.12 193 PHE A O 1
ATOM 1516 N N . ALA A 1 194 ? 1.182 -13.945 -7.115 1.00 95.50 194 ALA A N 1
ATOM 1517 C CA . ALA A 1 194 ? 1.251 -15.337 -7.564 1.00 95.50 194 ALA A CA 1
ATOM 1518 C C . ALA A 1 194 ? 0.921 -16.329 -6.438 1.00 95.50 194 ALA A C 1
ATOM 1520 O O . ALA A 1 194 ? 0.333 -17.376 -6.694 1.00 95.50 194 ALA A O 1
ATOM 1521 N N . ALA A 1 195 ? 1.234 -15.980 -5.185 1.00 94.69 195 ALA A N 1
ATOM 1522 C CA . ALA A 1 195 ? 0.846 -16.773 -4.022 1.00 94.69 195 ALA A CA 1
ATOM 1523 C C . ALA A 1 195 ? -0.671 -16.761 -3.739 1.00 94.69 195 ALA A C 1
ATOM 1525 O O . ALA A 1 195 ? -1.153 -17.638 -3.027 1.00 94.69 195 ALA A O 1
ATOM 1526 N N . GLN A 1 196 ? -1.415 -15.778 -4.259 1.00 94.31 196 GLN A N 1
ATOM 1527 C CA . GLN A 1 196 ? -2.843 -15.582 -3.974 1.00 94.31 196 GLN A CA 1
ATOM 1528 C C . GLN A 1 196 ? -3.745 -15.900 -5.177 1.00 94.31 196 GLN A C 1
ATOM 1530 O O . GLN A 1 196 ? -4.827 -16.450 -4.999 1.00 94.31 196 GLN A O 1
ATOM 1535 N N . SER A 1 197 ? -3.313 -15.579 -6.401 1.00 95.25 197 SER A N 1
ATOM 1536 C CA . SER A 1 197 ? -4.084 -15.785 -7.630 1.00 95.25 197 SER A CA 1
ATOM 1537 C C . SER A 1 197 ? -3.392 -16.770 -8.563 1.00 95.25 197 SER A C 1
ATOM 1539 O O . SER A 1 197 ? -2.330 -16.498 -9.129 1.00 95.25 197 SER A O 1
ATOM 1541 N N . LYS A 1 198 ? -4.052 -17.912 -8.787 1.00 93.19 198 LYS A N 1
ATOM 1542 C CA . LYS A 1 198 ? -3.609 -18.912 -9.769 1.00 93.19 198 LYS A CA 1
ATOM 1543 C C . LYS A 1 198 ? -3.641 -18.354 -11.191 1.00 93.19 198 LYS A C 1
ATOM 1545 O O . LYS A 1 198 ? -2.733 -18.634 -11.966 1.00 93.19 198 LYS A O 1
ATOM 1550 N N . SER A 1 199 ? -4.657 -17.547 -11.519 1.00 92.44 199 SER A N 1
ATOM 1551 C CA . SER A 1 199 ? -4.784 -16.949 -12.853 1.00 92.44 199 SER A CA 1
ATOM 1552 C C . SER A 1 199 ? -3.608 -16.014 -13.137 1.00 92.44 199 SER A C 1
ATOM 1554 O O . SER A 1 199 ? -3.005 -16.080 -14.209 1.00 92.44 199 SER A O 1
ATOM 1556 N N . PHE A 1 200 ? -3.215 -15.202 -12.152 1.00 94.19 200 PHE A N 1
ATOM 1557 C CA . PHE A 1 200 ? -2.040 -14.350 -12.260 1.00 94.19 200 PHE A CA 1
ATOM 1558 C C . PHE A 1 200 ? -0.755 -15.172 -12.400 1.00 94.19 200 PHE A C 1
ATOM 1560 O O . PHE A 1 200 ? 0.037 -14.902 -13.302 1.00 94.19 200 PHE A O 1
ATOM 1567 N N . ALA A 1 201 ? -0.569 -16.199 -11.562 1.00 93.25 201 ALA A N 1
ATOM 1568 C CA . ALA A 1 201 ? 0.620 -17.051 -11.586 1.00 93.25 201 ALA A CA 1
ATOM 1569 C C . ALA A 1 201 ? 0.843 -17.695 -12.966 1.00 93.25 201 ALA A C 1
ATOM 1571 O O . ALA A 1 201 ? 1.923 -17.568 -13.537 1.00 93.25 201 ALA A O 1
ATOM 1572 N N . THR A 1 202 ? -0.188 -18.307 -13.555 1.00 91.69 202 THR A N 1
ATOM 1573 C CA . THR A 1 202 ? -0.080 -18.921 -14.889 1.00 91.69 202 THR A CA 1
ATOM 1574 C C . THR A 1 202 ? 0.272 -17.895 -15.968 1.00 91.69 202 THR A C 1
ATOM 1576 O O . THR A 1 202 ? 1.114 -18.159 -16.824 1.00 91.69 202 THR A O 1
ATOM 1579 N N . ASN A 1 203 ? -0.330 -16.705 -15.917 1.00 89.62 203 ASN A N 1
ATOM 1580 C CA . ASN A 1 203 ? -0.060 -15.656 -16.898 1.00 89.62 203 ASN A CA 1
ATOM 1581 C C . ASN A 1 203 ? 1.362 -15.087 -16.770 1.00 89.62 203 ASN A C 1
ATOM 1583 O O . ASN A 1 203 ? 1.991 -14.776 -17.787 1.00 89.62 203 ASN A O 1
ATOM 1587 N N . ILE A 1 204 ? 1.884 -14.958 -15.546 1.00 90.69 204 ILE A N 1
ATOM 1588 C CA . ILE A 1 204 ? 3.196 -14.349 -15.307 1.00 90.69 204 ILE A CA 1
ATOM 1589 C C . ILE A 1 204 ? 4.364 -15.315 -15.533 1.00 90.69 204 ILE A C 1
ATOM 1591 O O . ILE A 1 204 ? 5.436 -14.852 -15.907 1.00 90.69 204 ILE A O 1
ATOM 1595 N N . CYS A 1 205 ? 4.181 -16.635 -15.403 1.00 84.25 205 CYS A N 1
ATOM 1596 C CA . CYS A 1 205 ? 5.242 -17.618 -15.686 1.00 84.25 205 CYS A CA 1
ATOM 1597 C C . CYS A 1 205 ? 5.857 -17.426 -17.083 1.00 84.25 205 CYS A C 1
ATOM 1599 O O . CYS A 1 205 ? 7.074 -17.347 -17.213 1.00 84.25 205 CYS A O 1
ATOM 1601 N N . SER A 1 206 ? 5.018 -17.187 -18.099 1.00 80.94 206 SER A N 1
ATOM 1602 C CA . SER A 1 206 ? 5.457 -16.913 -19.481 1.00 80.94 206 SER A CA 1
ATOM 1603 C C . SER A 1 206 ? 6.386 -15.697 -19.636 1.00 80.94 206 SER A C 1
ATOM 1605 O O . SER A 1 206 ? 7.067 -15.547 -20.651 1.00 80.94 206 SER A O 1
ATOM 1607 N N . LYS A 1 207 ? 6.371 -14.791 -18.653 1.00 80.25 207 LYS A N 1
ATOM 1608 C CA . LYS A 1 207 ? 7.168 -13.564 -18.603 1.00 80.25 207 LYS A CA 1
ATOM 1609 C C . LYS A 1 207 ? 8.520 -13.794 -17.917 1.00 80.25 207 LYS A C 1
ATOM 1611 O O . LYS A 1 207 ? 9.481 -13.157 -18.312 1.00 80.25 207 LYS A O 1
ATOM 1616 N N . ILE A 1 208 ? 8.570 -14.661 -16.902 1.00 75.69 208 ILE A N 1
ATOM 1617 C CA . ILE A 1 208 ? 9.758 -14.908 -16.061 1.00 75.69 208 ILE A CA 1
ATOM 1618 C C . ILE A 1 208 ? 10.716 -15.918 -16.711 1.00 75.69 208 ILE A C 1
ATOM 1620 O O . ILE A 1 208 ? 11.912 -15.878 -16.455 1.00 75.69 208 ILE A O 1
ATOM 1624 N N . GLU A 1 209 ? 10.204 -16.821 -17.548 1.00 61.00 209 GLU A N 1
ATOM 1625 C CA . GLU A 1 209 ? 11.005 -17.844 -18.244 1.00 61.00 209 GLU A CA 1
ATOM 1626 C C . GLU A 1 209 ? 11.841 -17.307 -19.425 1.00 61.00 209 GLU A C 1
ATOM 1628 O O . GLU A 1 209 ? 12.562 -18.079 -20.057 1.00 61.00 209 GLU A 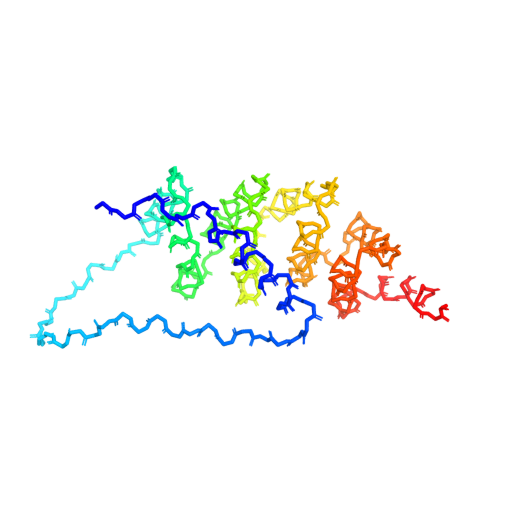O 1
ATOM 1633 N N . LYS A 1 210 ? 11.745 -16.011 -19.741 1.00 46.78 210 LYS A N 1
ATOM 1634 C CA . LYS A 1 210 ? 12.537 -15.342 -20.784 1.00 46.78 210 LYS A CA 1
ATOM 1635 C C . LYS A 1 210 ? 13.699 -14.574 -20.178 1.00 46.78 210 LYS A C 1
ATOM 1637 O O . LYS A 1 210 ? 14.768 -14.583 -20.824 1.00 46.78 210 LYS A O 1
#

Organism: Caerostris extrusa (NCBI:txid172846)

Foldseek 3Di:
DPPPPVPVVVVVVVVVVLVCLQPVDDPPPPPPPPDPDDDDDDPDPDPPCDLVNLLVCLLVQCPDPDPVSNLVSLLCVLVSCVVDVALVSVQVSLLSLLVSLLVLPLVSLQSSLVSLLNDPNLVSHPPVVNSLVSLCVQCPPPDLSSVLSSLSSCLSSLQPCLPPVVNLVSLLVQCPDPDSSSVSSSVSSLVSSVVRDVVSVVVCVVVVVD

Radius of gyration: 18.91 Å; chains: 1; bounding box: 36×47×61 Å

Secondary structure (DSSP, 8-state):
---SSHHHHHHHHHHHHHHHHHH---------------------------HHHHHHHHHHHHT-S-HHHHHHHHHHHHHHHHH---HHHHHHHHHHHHHHHTT--HHHHHHHHHHHHH-S-GGG-S-HHHHHHHHHHGGG-S-HHHHHHHHHHHHHTHHHHTT-HHHHHHHHHHTT-S-HHHHHHHHHHHHHHHTT-HHHHHHHHHHHT-

InterPro domains:
  IPR016024 Armadillo-type fold [SSF48371] (48-196)
  IPR033060 Integrator complex subunit 7 [PTHR13322] (49-209)
  IPR056516 Integrator complex subunit 7, N-terminal [PF24436] (55-209)